Protein AF-0000000087715161 (afdb_homodimer)

Sequence (298 aa):
MSAAREALLVAVDDSEASDRAFDFAARYVDRLNAELHLVHVVQRQLSMLAVEYDKILSSAEQMLLRRFISRLPAGDRPQPVVHIVKSEVDTESVGHILVKKAQQLDAIALVISAHGGGKLKQVFLGSVTKYVTEHARTPVVLVPPPNQRMSAAREALLVAVDDSEASDRAFDFAARYVDRLNAELHLVHVVQRQLSMLAVEYDKILSSAEQMLLRRFISRLPAGDRPQPVVHIVKSEVDTESVGHILVKKAQQLDAIALVISAHGGGKLKQVFLGSVTKYVTEHARTPVVLVPPPNQR

pLDDT: mean 84.03, std 14.73, range [36.06, 98.5]

Foldseek 3Di:
DPPQFAEEEEEADLDVLSVQLLVVCLVCCVVSSHAYEYEYEDEDDPPDDPVNVVVVVVVRVVSCCVRRQVPDDDDPDDGHHYHYHYDHVVPADPLRVQLVVCVVRVHQEYGYEQDDPDPDPPDRGDPNRVSNVVDHPHHYHYDYDDPPD/DPPQFAEEEEEADLDVLSVQLLVVCLVCCVVSSHAYEYEYEDEDDPPDDPVNVVVVVVVRVVSCCVPRQVPDDDDPDDGHHYHYHYDHVVPADPLRVQQVVCVVRVHQEYGYEQDDPDPDPPDRGDPNRVSNVVDHPHHYHYDYDDPPD

InterPro domains:
  IPR006015 Universal stress protein A family [PR01438] (5-23)
  IPR006015 Universal stress protein A family [PR01438] (104-116)
  IPR006015 Universal stress protein A family [PR01438] (122-144)
  IPR006016 UspA [PF00582] (8-144)
  IPR014729 Rossmann-like alpha/beta/alpha sandwich fold [G3DSA:3.40.50.620] (6-149)

Organism: NCBI:txid307507

Solvent-accessible surface area (backbone atoms only — not comparable to full-atom values): 16369 Å² total; per-residue (Å²): 126,81,71,80,56,47,28,38,33,30,48,41,66,98,45,72,48,22,49,51,22,47,53,54,49,63,70,43,29,64,46,55,57,34,38,44,29,39,36,32,76,44,75,42,62,85,84,56,51,68,71,60,44,54,51,49,53,54,49,49,52,49,48,48,41,65,69,49,58,63,69,48,74,92,58,96,58,80,73,62,47,77,42,80,41,81,27,56,60,94,73,43,53,69,24,54,53,52,38,51,51,34,53,75,59,61,24,69,26,37,29,29,32,29,44,51,86,63,86,53,88,80,58,57,58,25,71,43,46,47,44,30,67,59,64,32,79,40,30,33,34,34,30,42,65,76,79,79,123,128,80,71,79,58,48,29,38,35,31,48,41,66,98,45,72,47,24,49,52,25,46,52,53,48,63,71,42,30,64,46,58,58,34,38,46,31,38,35,33,76,45,74,43,61,85,85,57,52,68,70,59,43,54,51,48,53,52,51,48,52,49,48,47,41,65,70,51,58,62,70,48,72,91,59,95,57,80,74,63,47,78,41,80,40,80,28,55,60,94,74,43,53,70,23,53,51,51,38,50,51,35,54,73,60,61,24,70,28,37,31,30,32,29,43,51,86,62,86,53,87,80,57,57,59,25,73,44,44,48,43,29,66,60,62,31,78,39,30,32,33,34,30,42,66,76,80,80,123

Structure (mmCIF, N/CA/C/O backbone):
data_AF-0000000087715161-model_v1
#
loop_
_entity.id
_entity.type
_entity.pdbx_description
1 polymer 'UspA domain-containing protein'
#
loop_
_atom_site.group_PDB
_atom_site.id
_atom_site.type_symbol
_atom_site.label_atom_id
_atom_site.label_alt_id
_atom_site.label_comp_id
_atom_site.label_asym_id
_atom_site.label_entity_id
_atom_site.label_seq_id
_atom_site.pdbx_PDB_ins_code
_atom_site.Cartn_x
_atom_site.Cartn_y
_atom_site.Cartn_z
_atom_site.occupancy
_atom_site.B_iso_or_equiv
_atom_site.auth_seq_id
_atom_site.auth_comp_id
_atom_site.auth_asym_id
_atom_site.auth_atom_id
_atom_site.pdbx_PDB_model_num
ATOM 1 N N . MET A 1 1 ? -26.828 -6.57 -13.797 1 38.69 1 MET A N 1
ATOM 2 C CA . MET A 1 1 ? -25.469 -6.941 -14.18 1 38.69 1 MET A CA 1
ATOM 3 C C . MET A 1 1 ? -24.484 -6.641 -13.055 1 38.69 1 MET A C 1
ATOM 5 O O . MET A 1 1 ? -24.422 -5.512 -12.555 1 38.69 1 MET A O 1
ATOM 9 N N . SER A 1 2 ? -24.203 -7.578 -12.148 1 52.78 2 SER A N 1
ATOM 10 C CA . SER A 1 2 ? -23.391 -7.383 -10.953 1 52.78 2 SER A CA 1
ATOM 11 C C . SER A 1 2 ? -22.094 -6.656 -11.281 1 52.78 2 SER A C 1
ATOM 13 O O . SER A 1 2 ? -21.391 -7.012 -12.242 1 52.78 2 SER A O 1
ATOM 15 N N . ALA A 1 3 ? -22.062 -5.41 -11.164 1 59.06 3 ALA A N 1
ATOM 16 C CA . ALA A 1 3 ? -20.891 -4.625 -11.508 1 59.06 3 ALA A CA 1
ATOM 17 C C . ALA A 1 3 ? -19.609 -5.375 -11.148 1 59.06 3 ALA A C 1
ATOM 19 O O . ALA A 1 3 ? -19.562 -6.102 -10.148 1 59.06 3 ALA A O 1
ATOM 20 N N . ALA A 1 4 ? -18.875 -5.723 -12.25 1 68.69 4 ALA A N 1
ATOM 21 C CA . ALA A 1 4 ? -17.609 -6.441 -12.086 1 68.69 4 ALA A CA 1
ATOM 22 C C . ALA A 1 4 ? -16.828 -5.914 -10.891 1 68.69 4 ALA A C 1
ATOM 24 O O . ALA A 1 4 ? -16.719 -4.703 -10.695 1 68.69 4 ALA A O 1
ATOM 25 N N . ARG A 1 5 ? -16.672 -6.781 -9.891 1 84.38 5 ARG A N 1
ATOM 26 C CA . ARG A 1 5 ? -15.945 -6.391 -8.688 1 84.38 5 ARG A CA 1
ATOM 27 C C . ARG A 1 5 ? -14.516 -5.984 -9.031 1 84.38 5 ARG A C 1
ATOM 29 O O . ARG A 1 5 ? -13.883 -6.594 -9.898 1 84.38 5 ARG A O 1
ATOM 36 N N . GLU A 1 6 ? -14.086 -4.934 -8.484 1 95.06 6 GLU A N 1
ATOM 37 C CA . GLU A 1 6 ? -12.695 -4.516 -8.609 1 95.06 6 GLU A CA 1
ATOM 38 C C . GLU A 1 6 ? -11.75 -5.582 -8.07 1 95.06 6 GLU A C 1
ATOM 40 O O . GLU A 1 6 ? -12.125 -6.371 -7.203 1 95.06 6 GLU A O 1
ATOM 45 N N . ALA A 1 7 ? -10.594 -5.68 -8.625 1 97.38 7 ALA A N 1
ATOM 46 C CA . ALA A 1 7 ? -9.625 -6.715 -8.266 1 97.38 7 ALA A CA 1
ATOM 47 C C . ALA A 1 7 ? -8.664 -6.211 -7.188 1 97.38 7 ALA A C 1
ATOM 49 O O . ALA A 1 7 ? -8.211 -5.066 -7.242 1 97.38 7 ALA A O 1
ATOM 50 N N . LEU A 1 8 ? -8.422 -6.961 -6.168 1 98.19 8 LEU A N 1
ATOM 51 C CA . LEU A 1 8 ? -7.293 -6.832 -5.258 1 98.19 8 LEU A CA 1
ATOM 52 C C . LEU A 1 8 ? -6.266 -7.934 -5.512 1 98.19 8 LEU A C 1
ATOM 54 O O . LEU A 1 8 ? -6.539 -9.109 -5.277 1 98.19 8 LEU A O 1
ATOM 58 N N . LEU A 1 9 ? -5.102 -7.578 -6.059 1 98.44 9 LEU A N 1
ATOM 59 C CA . LEU A 1 9 ? -4.098 -8.539 -6.496 1 98.44 9 LEU A CA 1
ATOM 60 C C . LEU A 1 9 ? -3.037 -8.75 -5.422 1 98.44 9 LEU A C 1
ATOM 62 O O . LEU A 1 9 ? -2.473 -7.781 -4.906 1 98.44 9 LEU A O 1
ATOM 66 N N . VAL A 1 10 ? -2.768 -9.977 -5.125 1 98.12 10 VAL A N 1
ATOM 67 C CA . VAL A 1 10 ? -1.746 -10.32 -4.141 1 98.12 10 VAL A CA 1
ATOM 68 C C . VAL A 1 10 ? -0.683 -11.203 -4.785 1 98.12 10 VAL A C 1
ATOM 70 O O . VAL A 1 10 ? -1.008 -12.211 -5.422 1 98.12 10 VAL A O 1
ATOM 73 N N . ALA A 1 11 ? 0.577 -10.773 -4.637 1 97.19 11 ALA A N 1
ATOM 74 C CA . ALA A 1 11 ? 1.687 -11.633 -5.047 1 97.19 11 ALA A CA 1
ATOM 75 C C . ALA A 1 11 ? 2.012 -12.656 -3.963 1 97.19 11 ALA A C 1
ATOM 77 O O . ALA A 1 11 ? 2.281 -12.297 -2.814 1 97.19 11 ALA A O 1
ATOM 78 N N . VAL A 1 12 ? 2.018 -13.906 -4.371 1 95.81 12 VAL A N 1
ATOM 79 C CA . VAL A 1 12 ? 2.26 -14.953 -3.379 1 95.81 12 VAL A CA 1
ATOM 80 C C . VAL A 1 12 ? 3.33 -15.914 -3.889 1 95.81 12 VAL A C 1
ATOM 82 O O . VAL A 1 12 ? 3.547 -16.031 -5.098 1 95.81 12 VAL A O 1
ATOM 85 N N . ASP A 1 13 ? 4.035 -16.469 -2.99 1 91.5 13 ASP A N 1
ATOM 86 C CA . ASP A 1 13 ? 4.996 -17.547 -3.229 1 91.5 13 ASP A CA 1
ATOM 87 C C . ASP A 1 13 ? 5.02 -18.531 -2.062 1 91.5 13 ASP A C 1
ATOM 89 O O . ASP A 1 13 ? 4.051 -18.625 -1.308 1 91.5 13 ASP A O 1
ATOM 93 N N . ASP A 1 14 ? 6.102 -19.297 -1.948 1 89.88 14 ASP A N 1
ATOM 94 C CA . ASP A 1 14 ? 6.133 -20.312 -0.908 1 89.88 14 ASP A CA 1
ATOM 95 C C . ASP A 1 14 ? 6.797 -19.781 0.361 1 89.88 14 ASP A C 1
ATOM 97 O O . ASP A 1 14 ? 7.289 -20.562 1.181 1 89.88 14 ASP A O 1
ATOM 101 N N . SER A 1 15 ? 6.832 -18.484 0.592 1 87.62 15 SER A N 1
ATOM 102 C CA . SER A 1 15 ? 7.484 -17.906 1.76 1 87.62 15 SER A CA 1
ATOM 103 C C . SER A 1 15 ? 6.465 -17.516 2.824 1 87.62 15 SER A C 1
ATOM 105 O O . SER A 1 15 ? 5.285 -17.312 2.52 1 87.62 15 SER A O 1
ATOM 107 N N . GLU A 1 16 ? 6.855 -17.375 4.086 1 88.56 16 GLU A N 1
ATOM 108 C CA . GLU A 1 16 ? 6.02 -16.906 5.184 1 88.56 16 GLU A CA 1
ATOM 109 C C . GLU A 1 16 ? 5.629 -15.445 4.977 1 88.56 16 GLU A C 1
ATOM 111 O O . GLU A 1 16 ? 4.539 -15.023 5.375 1 88.56 16 GLU A O 1
ATOM 116 N N . ALA A 1 17 ? 6.535 -14.719 4.332 1 90 17 ALA A N 1
ATOM 117 C CA . ALA A 1 17 ? 6.23 -13.32 4.047 1 90 17 ALA A CA 1
ATOM 118 C C . ALA A 1 17 ? 4.996 -13.195 3.16 1 90 17 ALA A C 1
ATOM 120 O O . ALA A 1 17 ? 4.164 -12.312 3.363 1 90 17 ALA A O 1
ATOM 121 N N . SER A 1 18 ? 4.902 -14.094 2.232 1 92.94 18 SER A N 1
ATOM 122 C CA . SER A 1 18 ? 3.752 -14.055 1.336 1 92.94 18 SER A CA 1
ATOM 123 C C . SER A 1 18 ? 2.465 -14.406 2.072 1 92.94 18 SER A C 1
ATOM 125 O O . SER A 1 18 ? 1.382 -13.961 1.69 1 92.94 18 SER A O 1
ATOM 127 N N . ASP A 1 19 ? 2.539 -15.195 3.174 1 93.62 19 ASP A N 1
ATOM 128 C CA . ASP A 1 19 ? 1.373 -15.484 4.004 1 93.62 19 ASP A CA 1
ATOM 129 C C . ASP A 1 19 ? 0.794 -14.195 4.598 1 93.62 19 ASP A C 1
ATOM 131 O O . ASP A 1 19 ? -0.426 -14.023 4.633 1 93.62 19 ASP A O 1
ATOM 135 N N . ARG A 1 20 ? 1.603 -13.398 5.016 1 93.94 20 ARG A N 1
ATOM 136 C CA . ARG A 1 20 ? 1.16 -12.156 5.641 1 93.94 20 ARG A CA 1
ATOM 137 C C . ARG A 1 20 ? 0.47 -11.25 4.625 1 93.94 20 ARG A C 1
ATOM 139 O O . ARG A 1 20 ? -0.53 -10.602 4.945 1 93.94 20 ARG A O 1
ATOM 146 N N . ALA A 1 21 ? 1.118 -11.18 3.443 1 96.44 21 ALA A N 1
ATOM 147 C CA . ALA A 1 21 ? 0.486 -10.398 2.385 1 96.44 21 ALA A CA 1
ATOM 148 C C . ALA A 1 21 ? -0.901 -10.938 2.055 1 96.44 21 ALA A C 1
ATOM 150 O O . ALA A 1 21 ? -1.856 -10.172 1.91 1 96.44 21 ALA A O 1
ATOM 151 N N . PHE A 1 22 ? -0.996 -12.219 1.997 1 95.81 22 PHE A N 1
ATOM 152 C CA . PHE A 1 22 ? -2.27 -12.867 1.723 1 95.81 22 PHE A CA 1
ATOM 153 C C . PHE A 1 22 ? -3.275 -12.586 2.832 1 95.81 22 PHE A C 1
ATOM 155 O O . PHE A 1 22 ? -4.418 -12.211 2.559 1 95.81 22 PHE A O 1
ATOM 162 N N . ASP A 1 23 ? -2.873 -12.766 4.074 1 94.81 23 ASP A N 1
ATOM 163 C CA . ASP A 1 23 ? -3.758 -12.562 5.219 1 94.81 23 ASP A CA 1
ATOM 164 C C . ASP A 1 23 ? -4.285 -11.125 5.25 1 94.81 23 ASP A C 1
ATOM 166 O O . ASP A 1 23 ? -5.461 -10.898 5.531 1 94.81 23 ASP A O 1
ATOM 170 N N . PHE A 1 24 ? -3.395 -10.281 4.965 1 95.62 24 PHE A N 1
ATOM 171 C CA . PHE A 1 24 ? -3.789 -8.875 4.922 1 95.62 24 PHE A CA 1
ATOM 172 C C . PHE A 1 24 ? -4.859 -8.648 3.861 1 95.62 24 PHE A C 1
ATOM 174 O O . PHE A 1 24 ? -5.91 -8.07 4.148 1 95.62 24 PHE A O 1
ATOM 181 N N . ALA A 1 25 ? -4.598 -9.07 2.639 1 96.5 25 ALA A N 1
ATOM 182 C CA . ALA A 1 25 ? -5.535 -8.875 1.536 1 96.5 25 ALA A CA 1
ATOM 183 C C . ALA A 1 25 ? -6.867 -9.562 1.824 1 96.5 25 ALA A C 1
ATOM 185 O O . ALA A 1 25 ? -7.934 -8.992 1.578 1 96.5 25 ALA A O 1
ATOM 186 N N . ALA A 1 26 ? -6.801 -10.742 2.359 1 94 26 ALA A N 1
ATOM 187 C CA . ALA A 1 26 ? -8 -11.531 2.648 1 94 26 ALA A CA 1
ATOM 188 C C . ALA A 1 26 ? -8.852 -10.852 3.715 1 94 26 ALA A C 1
ATOM 190 O O . ALA A 1 26 ? -10.086 -10.953 3.691 1 94 26 ALA A O 1
ATOM 191 N N . ARG A 1 27 ? -8.25 -10.188 4.605 1 93.12 27 ARG A N 1
ATOM 192 C CA . ARG A 1 27 ? -8.953 -9.508 5.691 1 93.12 27 ARG A CA 1
ATOM 193 C C . ARG A 1 27 ? -9.82 -8.375 5.152 1 93.12 27 ARG A C 1
ATOM 195 O O . ARG A 1 27 ? -10.898 -8.109 5.676 1 93.12 27 ARG A O 1
ATOM 202 N N . TYR A 1 28 ? -9.406 -7.789 4.078 1 94.31 28 TYR A N 1
ATOM 203 C CA . TYR A 1 28 ? -10.055 -6.543 3.705 1 94.31 28 TYR A CA 1
ATOM 204 C C . TYR A 1 28 ? -10.781 -6.684 2.373 1 94.31 28 TYR A C 1
ATOM 206 O O . TYR A 1 28 ? -11.609 -5.84 2.016 1 94.31 28 TYR A O 1
ATOM 214 N N . VAL A 1 29 ? -10.531 -7.699 1.648 1 93.88 29 VAL A N 1
ATOM 215 C CA . VAL A 1 29 ? -11.055 -7.848 0.295 1 93.88 29 VAL A CA 1
ATOM 216 C C . VAL A 1 29 ? -12.578 -7.797 0.324 1 93.88 29 VAL A C 1
ATOM 218 O O . VAL A 1 29 ? -13.203 -7.195 -0.554 1 93.88 29 VAL A O 1
ATOM 221 N N . ASP A 1 30 ? -13.203 -8.305 1.3 1 90.25 30 ASP A N 1
ATOM 222 C CA . ASP A 1 30 ? -14.664 -8.305 1.396 1 90.25 30 ASP A CA 1
ATOM 223 C C . ASP A 1 30 ? -15.188 -6.91 1.742 1 90.25 30 ASP A C 1
ATOM 225 O O . ASP A 1 30 ? -16.203 -6.465 1.192 1 90.25 30 ASP A O 1
ATOM 229 N N . ARG A 1 31 ? -14.539 -6.32 2.643 1 91.94 31 ARG A N 1
ATOM 230 C CA . ARG A 1 31 ? -14.938 -4.961 3 1 91.94 31 ARG A CA 1
ATOM 231 C C . ARG A 1 31 ? -14.852 -4.031 1.797 1 91.94 31 ARG A C 1
ATOM 233 O O . ARG A 1 31 ? 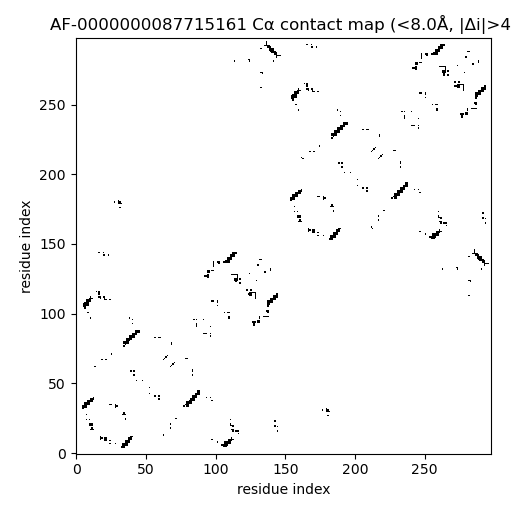-15.641 -3.092 1.672 1 91.94 31 ARG A O 1
ATOM 240 N N . LEU A 1 32 ? -13.93 -4.359 0.915 1 94.19 32 LEU A N 1
ATOM 241 C CA . LEU A 1 32 ? -13.719 -3.555 -0.285 1 94.19 32 LEU A CA 1
ATOM 242 C C . LEU A 1 32 ? -14.719 -3.934 -1.374 1 94.19 32 LEU A C 1
ATOM 244 O O . LEU A 1 32 ? -14.742 -3.312 -2.439 1 94.19 32 LEU A O 1
ATOM 248 N N . ASN A 1 33 ? -15.484 -4.957 -1.13 1 92.06 33 ASN A N 1
ATOM 249 C CA . ASN A 1 33 ? -16.312 -5.527 -2.182 1 92.06 33 ASN A CA 1
ATOM 250 C C . ASN A 1 33 ? -15.508 -5.816 -3.445 1 92.06 33 ASN A C 1
ATOM 252 O O . ASN A 1 33 ? -15.93 -5.465 -4.551 1 92.06 33 ASN A O 1
ATOM 256 N N . ALA A 1 34 ? -14.352 -6.352 -3.24 1 94.62 34 ALA A N 1
ATOM 257 C CA . ALA A 1 34 ? -13.422 -6.652 -4.328 1 94.62 34 ALA A CA 1
ATOM 258 C C . ALA A 1 34 ? -13.25 -8.164 -4.496 1 94.62 34 ALA A C 1
ATOM 260 O O . ALA A 1 34 ? -13.711 -8.945 -3.662 1 94.62 34 ALA A O 1
ATOM 261 N N . GLU A 1 35 ? -12.727 -8.516 -5.602 1 95.19 35 GLU A N 1
ATOM 262 C CA . GLU A 1 35 ? -12.32 -9.891 -5.867 1 95.19 35 GLU A CA 1
ATOM 263 C C . GLU A 1 35 ? -10.844 -10.102 -5.559 1 95.19 35 GLU A C 1
ATOM 265 O O . GLU A 1 35 ? -10 -9.297 -5.961 1 95.19 35 GLU A O 1
ATOM 270 N N . LEU A 1 36 ? -10.594 -11.172 -4.84 1 96.12 36 LEU A N 1
ATOM 271 C CA . LEU A 1 36 ? -9.211 -11.492 -4.496 1 96.12 36 LEU A CA 1
ATOM 272 C C . LEU A 1 36 ? -8.523 -12.242 -5.629 1 96.12 36 LEU A C 1
ATOM 274 O O . LEU A 1 36 ? -9.031 -13.266 -6.098 1 96.12 36 LEU A O 1
ATOM 278 N N . HIS A 1 37 ? -7.457 -11.719 -6.148 1 97.12 37 HIS A N 1
ATOM 279 C CA . HIS A 1 37 ? -6.613 -12.352 -7.152 1 97.12 37 HIS A CA 1
ATOM 280 C C . HIS A 1 37 ? -5.25 -12.719 -6.574 1 97.12 37 HIS A C 1
ATOM 282 O O . HIS A 1 37 ? -4.594 -11.891 -5.945 1 97.12 37 HIS A O 1
ATOM 288 N N . LEU A 1 38 ? -4.871 -13.961 -6.73 1 97.31 38 LEU A N 1
ATOM 289 C CA . LEU A 1 38 ? -3.537 -14.414 -6.359 1 97.31 38 LEU A CA 1
ATOM 290 C C . LEU A 1 38 ? -2.664 -14.602 -7.598 1 97.31 38 LEU A C 1
ATOM 292 O O . LEU A 1 38 ? -3.104 -15.18 -8.594 1 97.31 38 LEU A O 1
ATOM 296 N N . VAL A 1 39 ? -1.478 -14.07 -7.52 1 97.06 39 VAL A N 1
ATOM 297 C CA . VAL A 1 39 ? -0.54 -14.289 -8.617 1 97.06 39 VAL A CA 1
ATOM 298 C C . VAL A 1 39 ? 0.744 -14.922 -8.078 1 97.06 39 VAL A C 1
ATOM 300 O O . VAL A 1 39 ? 1.299 -14.461 -7.078 1 97.06 39 VAL A O 1
ATOM 303 N N . HIS A 1 40 ? 1.122 -15.938 -8.672 1 95.62 40 HIS A N 1
ATOM 304 C CA . HIS A 1 40 ? 2.379 -16.625 -8.414 1 95.62 40 HIS A CA 1
ATOM 305 C C . HIS A 1 40 ? 3.221 -16.734 -9.68 1 95.62 40 HIS A C 1
ATOM 307 O O . HIS A 1 40 ? 2.754 -17.234 -10.703 1 95.62 40 HIS A O 1
ATOM 313 N N . VAL A 1 41 ? 4.43 -16.234 -9.602 1 92.69 41 VAL A N 1
ATOM 314 C CA . VAL A 1 41 ? 5.336 -16.266 -10.742 1 92.69 41 VAL A CA 1
ATOM 315 C C . VAL A 1 41 ? 6.309 -17.438 -10.602 1 92.69 41 VAL A C 1
ATOM 317 O O . VAL A 1 41 ? 7.039 -17.531 -9.609 1 92.69 41 VAL A O 1
ATOM 320 N N . VAL A 1 42 ? 6.273 -18.281 -11.57 1 87.75 42 VAL A N 1
ATOM 321 C CA . VAL A 1 42 ? 7.18 -19.438 -11.625 1 87.75 42 VAL A CA 1
ATOM 322 C C . VAL A 1 42 ? 8.312 -19.156 -12.602 1 87.75 42 VAL A C 1
ATOM 324 O O . VAL A 1 42 ? 8.07 -18.859 -13.781 1 87.75 42 VAL A O 1
ATOM 327 N N . GLN A 1 43 ? 9.469 -19.141 -12.047 1 78.31 43 GLN A N 1
ATOM 328 C CA . GLN A 1 43 ? 10.617 -18.891 -12.898 1 78.31 43 GLN A CA 1
ATOM 329 C C . GLN A 1 43 ? 11.164 -20.188 -13.5 1 78.31 43 GLN A C 1
ATOM 331 O O . GLN A 1 43 ? 11.398 -21.156 -12.773 1 78.31 43 GLN A O 1
ATOM 336 N N . ARG A 1 44 ? 11.164 -20.203 -14.883 1 73.81 44 ARG A N 1
ATOM 337 C CA . ARG A 1 44 ? 11.656 -21.359 -15.617 1 73.81 44 ARG A CA 1
ATOM 338 C C . ARG A 1 44 ? 13.117 -21.172 -16.016 1 73.81 44 ARG A C 1
ATOM 340 O O . ARG A 1 44 ? 13.492 -20.125 -16.547 1 73.81 44 ARG A O 1
ATOM 347 N N . GLN A 1 45 ? 13.852 -22.219 -15.547 1 67.38 45 GLN A N 1
ATOM 348 C CA . GLN A 1 45 ? 15.195 -22.25 -16.109 1 67.38 45 GLN A CA 1
ATOM 349 C C . GLN A 1 45 ? 15.18 -22.766 -17.547 1 67.38 45 GLN A C 1
ATOM 351 O O . GLN A 1 45 ? 14.383 -23.625 -17.891 1 67.38 45 GLN A O 1
ATOM 356 N N . LEU A 1 46 ? 15.82 -22.031 -18.406 1 63.22 46 LEU A N 1
ATOM 357 C CA . LEU A 1 46 ? 15.875 -22.344 -19.828 1 63.22 46 LEU A CA 1
ATOM 358 C C . LEU A 1 46 ? 16.172 -23.828 -20.047 1 63.22 46 LEU A C 1
ATOM 360 O O . LEU A 1 46 ? 15.695 -24.422 -21.016 1 63.22 46 LEU A O 1
ATOM 364 N N . SER A 1 47 ? 16.859 -24.391 -19.172 1 68.94 47 SER A N 1
ATOM 365 C CA . SER A 1 47 ? 17.328 -25.75 -19.406 1 68.94 47 SER A CA 1
ATOM 366 C C . SER A 1 47 ? 16.266 -26.766 -19.016 1 68.94 47 SER A C 1
ATOM 368 O O . SER A 1 47 ? 16.438 -27.969 -19.266 1 68.94 47 SER A O 1
ATOM 370 N N . MET A 1 48 ? 15.164 -26.281 -18.703 1 68.44 48 MET A N 1
ATOM 371 C CA . MET A 1 48 ? 14.172 -27.219 -18.172 1 68.44 48 MET A CA 1
ATOM 372 C C . MET A 1 48 ? 13.336 -27.828 -19.281 1 68.44 48 MET A C 1
ATOM 374 O O . MET A 1 48 ? 12.891 -27.109 -20.188 1 68.44 48 MET A O 1
ATOM 378 N N . LEU A 1 49 ? 13.25 -29.188 -19.234 1 74.12 49 LEU A N 1
ATOM 379 C CA . LEU A 1 49 ? 12.398 -29.906 -20.172 1 74.12 49 LEU A CA 1
ATOM 380 C C . LEU A 1 49 ? 10.93 -29.578 -19.938 1 74.12 49 LEU A C 1
ATOM 382 O O . LEU A 1 49 ? 10.539 -29.219 -18.828 1 74.12 49 LEU A O 1
ATOM 386 N N . ALA A 1 50 ? 10.148 -29.656 -20.984 1 72.69 50 ALA A N 1
ATOM 387 C CA . ALA A 1 50 ? 8.727 -29.312 -20.938 1 72.69 50 ALA A CA 1
ATOM 388 C C . ALA A 1 50 ? 8.008 -30.109 -19.844 1 72.69 50 ALA A C 1
ATOM 390 O O . ALA A 1 50 ? 7.188 -29.547 -19.109 1 72.69 50 ALA A O 1
ATOM 391 N N . VAL A 1 51 ? 8.305 -31.406 -19.797 1 74.38 51 VAL A N 1
ATOM 392 C CA . VAL A 1 51 ? 7.645 -32.281 -18.828 1 74.38 51 VAL A CA 1
ATOM 393 C C . VAL A 1 51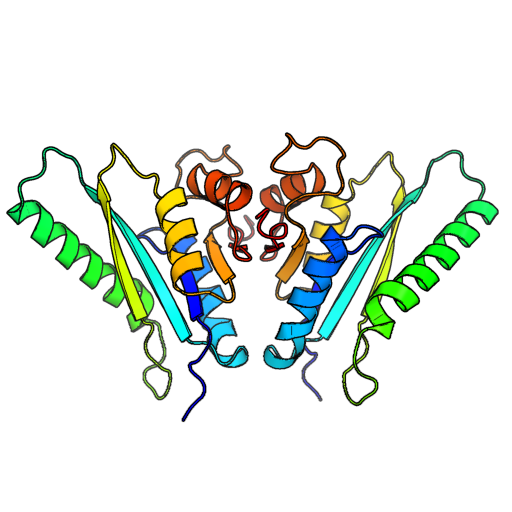 ? 7.965 -31.797 -17.406 1 74.38 51 VAL A C 1
ATOM 395 O O . VAL A 1 51 ? 7.098 -31.812 -16.531 1 74.38 51 VAL A O 1
ATOM 398 N N . GLU A 1 52 ? 9.141 -31.406 -17.234 1 76.75 52 GLU A N 1
ATOM 399 C CA . GLU A 1 52 ? 9.555 -30.906 -15.93 1 76.75 52 GLU A CA 1
ATOM 400 C C . GLU A 1 52 ? 8.828 -29.609 -15.586 1 76.75 52 GLU A C 1
ATOM 402 O O . GLU A 1 52 ? 8.453 -29.375 -14.438 1 76.75 52 GLU A O 1
ATOM 407 N N . TYR A 1 53 ? 8.547 -29.062 -16.641 1 74.94 53 TYR A N 1
ATOM 408 C CA . TYR A 1 53 ? 7.883 -27.766 -16.469 1 74.94 53 TYR A CA 1
ATOM 409 C C . TYR A 1 53 ? 6.422 -27.953 -16.078 1 74.94 53 TYR A C 1
ATOM 411 O O . TYR A 1 53 ? 5.902 -27.25 -15.219 1 74.94 53 TYR A O 1
ATOM 419 N N . ASP A 1 54 ? 5.762 -28.828 -16.719 1 78.88 54 ASP A N 1
ATOM 420 C CA . ASP A 1 54 ? 4.383 -29.141 -16.375 1 78.88 54 ASP A CA 1
ATOM 421 C C . ASP A 1 54 ? 4.27 -29.562 -14.898 1 78.88 54 ASP A C 1
ATOM 423 O O . ASP A 1 54 ? 3.297 -29.219 -14.227 1 78.88 54 ASP A O 1
ATOM 427 N N . LYS A 1 55 ? 5.23 -30.25 -14.523 1 80.44 55 LYS A N 1
ATOM 428 C CA . LYS A 1 55 ? 5.242 -30.688 -13.133 1 80.44 55 LYS A CA 1
ATOM 429 C C . LYS A 1 55 ? 5.387 -29.5 -12.188 1 80.44 55 LYS A C 1
ATOM 431 O O . LYS A 1 55 ? 4.758 -29.469 -11.125 1 80.44 55 LYS A O 1
ATOM 436 N N . ILE A 1 56 ? 6.105 -28.609 -12.625 1 80.75 56 ILE A N 1
ATOM 437 C CA . ILE A 1 56 ? 6.328 -27.422 -11.805 1 80.75 56 ILE A CA 1
ATOM 438 C C . ILE A 1 56 ? 5.035 -26.609 -11.695 1 80.75 56 ILE A C 1
ATOM 440 O O . ILE A 1 56 ? 4.684 -26.141 -10.617 1 80.75 56 ILE A O 1
ATOM 444 N N . LEU A 1 57 ? 4.379 -26.531 -12.789 1 82.5 57 LEU A N 1
ATOM 445 C CA . LEU A 1 57 ? 3.121 -25.797 -12.805 1 82.5 57 LEU A CA 1
ATOM 446 C C . LEU A 1 57 ? 2.086 -26.469 -11.906 1 82.5 57 LEU A C 1
ATOM 448 O O . LEU A 1 57 ? 1.378 -25.781 -11.156 1 82.5 57 LEU A O 1
ATOM 452 N N . SER A 1 58 ? 2.006 -27.734 -12.07 1 85.88 58 SER A N 1
ATOM 453 C CA . SER A 1 58 ? 1.074 -28.484 -11.227 1 85.88 58 SER A CA 1
ATOM 454 C C . SER A 1 58 ? 1.415 -28.328 -9.75 1 85.88 58 SER A C 1
ATOM 456 O O . SER A 1 58 ? 0.522 -28.188 -8.914 1 85.88 58 SER A O 1
ATOM 458 N N . SER A 1 59 ? 2.631 -28.375 -9.484 1 88.75 59 SER A N 1
ATOM 459 C CA . SER A 1 59 ? 3.082 -28.219 -8.102 1 88.75 59 SER A CA 1
ATOM 460 C C . SER A 1 59 ? 2.756 -26.828 -7.574 1 88.75 59 SER A C 1
ATOM 462 O O . SER A 1 59 ? 2.385 -26.672 -6.406 1 88.75 59 SER A O 1
ATOM 464 N N . ALA A 1 60 ? 2.891 -25.906 -8.477 1 89 60 ALA A N 1
ATOM 465 C CA . ALA A 1 60 ? 2.568 -24.531 -8.094 1 89 60 ALA A CA 1
ATOM 466 C C . ALA A 1 60 ? 1.084 -24.391 -7.77 1 89 60 ALA A C 1
ATOM 468 O O . ALA A 1 60 ? 0.718 -23.734 -6.785 1 89 60 ALA A O 1
ATOM 469 N N . GLU A 1 61 ? 0.292 -24.938 -8.516 1 89.12 61 GLU A N 1
ATOM 470 C CA . GLU A 1 61 ? -1.149 -24.906 -8.289 1 89.12 61 GLU A CA 1
ATOM 471 C C . GLU A 1 61 ? -1.512 -25.547 -6.953 1 89.12 61 GLU A C 1
ATOM 473 O O . GLU A 1 61 ? -2.332 -25.016 -6.203 1 89.12 61 GLU A O 1
ATOM 478 N N . GLN A 1 62 ? -0.949 -26.641 -6.719 1 90.56 62 GLN A N 1
ATOM 479 C CA . GLN A 1 62 ? -1.217 -27.344 -5.473 1 90.56 62 GLN A CA 1
ATOM 480 C C . GLN A 1 62 ? -0.748 -26.531 -4.27 1 90.56 62 GLN A C 1
ATOM 482 O O . GLN A 1 62 ? -1.428 -26.484 -3.24 1 90.56 62 GLN A O 1
ATOM 487 N N . MET A 1 63 ? 0.364 -26 -4.414 1 89.94 63 MET A N 1
ATOM 488 C CA . MET A 1 63 ? 0.883 -25.156 -3.344 1 89.94 63 MET A CA 1
ATOM 489 C C . MET A 1 63 ? -0.077 -24 -3.041 1 89.94 63 MET A C 1
ATOM 491 O O . MET A 1 63 ? -0.385 -23.734 -1.878 1 89.94 63 MET A O 1
ATOM 495 N N . LEU A 1 64 ? -0.561 -23.344 -4.07 1 90.88 64 LEU A N 1
ATOM 496 C CA . LEU A 1 64 ? -1.47 -22.219 -3.9 1 90.88 64 LEU A CA 1
ATOM 497 C C . LEU A 1 64 ? -2.764 -22.656 -3.225 1 90.88 64 LEU A C 1
ATOM 499 O O . LEU A 1 64 ? -3.277 -21.953 -2.346 1 90.88 64 LEU A O 1
ATOM 503 N N . LEU A 1 65 ? -3.236 -23.781 -3.648 1 86.56 65 LEU A N 1
ATOM 504 C CA . LEU A 1 65 ? -4.461 -24.328 -3.068 1 86.56 65 LEU A CA 1
ATOM 505 C C . LEU A 1 65 ? -4.266 -24.656 -1.592 1 86.56 65 LEU A C 1
ATOM 507 O O . LEU A 1 65 ? -5.055 -24.219 -0.747 1 86.56 65 LEU A O 1
ATOM 511 N N . ARG A 1 66 ? -3.26 -25.312 -1.266 1 89.19 66 ARG A N 1
ATOM 512 C CA . ARG A 1 66 ? -3.021 -25.797 0.088 1 89.19 66 ARG A CA 1
ATOM 513 C C . ARG A 1 66 ? -2.645 -24.656 1.025 1 89.19 66 ARG A C 1
ATOM 515 O O . ARG A 1 66 ? -3.094 -24.625 2.172 1 89.19 66 ARG A O 1
ATOM 522 N N . ARG A 1 67 ? -1.915 -23.781 0.535 1 91.56 67 ARG A N 1
ATOM 523 C CA . ARG A 1 67 ? -1.316 -22.797 1.43 1 91.56 67 ARG A CA 1
ATOM 524 C C . ARG A 1 67 ? -2.219 -21.578 1.581 1 91.56 67 ARG A C 1
ATOM 526 O O . ARG A 1 67 ? -2.258 -20.953 2.646 1 91.56 67 ARG A O 1
ATOM 533 N N . PHE A 1 68 ? -2.967 -21.234 0.562 1 92 68 PHE A N 1
ATOM 534 C CA . PHE A 1 68 ? -3.686 -19.969 0.597 1 92 68 PHE A CA 1
ATOM 535 C C . PHE A 1 68 ? -5.188 -20.203 0.479 1 92 68 PHE A C 1
ATOM 537 O O . PHE A 1 68 ? -5.953 -19.797 1.359 1 92 68 PHE A O 1
ATOM 544 N N . ILE A 1 69 ? -5.625 -20.938 -0.47 1 88.44 69 ILE A N 1
ATOM 545 C CA . ILE A 1 69 ? -7.047 -21.062 -0.764 1 88.44 69 ILE A CA 1
ATOM 546 C C . ILE A 1 69 ? -7.738 -21.844 0.355 1 88.44 69 ILE A C 1
ATOM 548 O O . ILE A 1 69 ? -8.852 -21.5 0.758 1 88.44 69 ILE A O 1
ATOM 552 N N . SER A 1 70 ? -7.047 -22.797 0.857 1 86.56 70 SER A N 1
ATOM 553 C CA . SER A 1 70 ? -7.629 -23.625 1.9 1 86.56 70 SER A CA 1
ATOM 554 C C . SER A 1 70 ? -7.805 -22.844 3.199 1 86.56 70 SER A C 1
ATOM 556 O O . SER A 1 70 ? -8.555 -23.266 4.082 1 86.56 70 SER A O 1
ATOM 558 N N . ARG A 1 71 ? -7.102 -21.812 3.385 1 84.88 71 ARG A N 1
ATOM 559 C CA . ARG A 1 71 ? -7.18 -20.984 4.59 1 84.88 71 ARG A CA 1
ATOM 560 C C . ARG A 1 71 ? -8.438 -20.125 4.59 1 84.88 71 ARG A C 1
ATOM 562 O O . ARG A 1 71 ? -8.805 -19.562 5.617 1 84.88 71 ARG A O 1
ATOM 569 N N . LEU A 1 72 ? -9 -19.984 3.48 1 83.75 72 LEU A N 1
ATOM 570 C CA . LEU A 1 72 ? -10.195 -19.156 3.387 1 83.75 72 LEU A CA 1
ATOM 571 C C . LEU A 1 72 ? -11.43 -19.922 3.852 1 83.75 72 LEU A C 1
ATOM 573 O O . LEU A 1 72 ? -11.523 -21.141 3.625 1 83.75 72 LEU A O 1
ATOM 577 N N . PRO A 1 73 ? -12.234 -19.297 4.848 1 73.75 73 PRO A N 1
ATOM 578 C CA . PRO A 1 73 ? -13.422 -20 5.352 1 73.75 73 PRO A CA 1
ATOM 579 C C . PRO A 1 73 ? -14.266 -20.609 4.23 1 73.75 73 PRO A C 1
ATOM 581 O O . PRO A 1 73 ? -14.344 -20.047 3.137 1 73.75 73 PRO A O 1
ATOM 584 N N . ALA A 1 74 ? -14.57 -21.922 4.602 1 63.69 74 ALA A N 1
ATOM 585 C CA . ALA A 1 74 ? -15.531 -22.641 3.762 1 63.69 74 ALA A CA 1
ATOM 586 C C . ALA A 1 74 ? -16.906 -21.969 3.789 1 63.69 74 ALA A C 1
ATOM 588 O O . ALA A 1 74 ? -17.312 -21.438 4.824 1 63.69 74 ALA A O 1
ATOM 589 N N . GLY A 1 75 ? -17.25 -21.125 2.689 1 61.31 75 GLY A N 1
ATOM 590 C CA . GLY A 1 75 ? -18.562 -20.484 2.582 1 61.31 75 GLY A CA 1
ATOM 591 C C . GLY A 1 75 ? -18.703 -19.609 1.356 1 61.31 75 GLY A C 1
ATOM 592 O O . GLY A 1 75 ? -17.969 -19.781 0.373 1 61.31 75 GLY A O 1
ATOM 593 N N . ASP A 1 76 ? -19.656 -18.672 1.587 1 57.97 76 ASP A N 1
ATOM 594 C CA . ASP A 1 76 ? -20.141 -17.828 0.502 1 57.97 76 ASP A CA 1
ATOM 595 C C . ASP A 1 76 ? -19.062 -16.844 0.051 1 57.97 76 ASP A C 1
ATOM 597 O O . ASP A 1 76 ? -19.359 -15.891 -0.674 1 57.97 76 ASP A O 1
ATOM 601 N N . ARG A 1 77 ? -17.781 -17.094 0.55 1 64.94 77 ARG A N 1
ATOM 602 C CA . ARG A 1 77 ? -16.812 -16.125 0.055 1 64.94 77 ARG A CA 1
ATOM 603 C C . ARG A 1 77 ? -16.297 -16.531 -1.318 1 64.94 77 ARG A C 1
ATOM 605 O O . ARG A 1 77 ? -16 -17.703 -1.56 1 64.94 77 ARG A O 1
ATOM 612 N N . PRO A 1 78 ? -16.438 -15.586 -2.229 1 68.44 78 PRO A N 1
ATOM 613 C CA . PRO A 1 78 ? -15.875 -15.898 -3.543 1 68.44 78 PRO A CA 1
ATOM 614 C C . PRO A 1 78 ? -14.422 -16.359 -3.465 1 68.44 78 PRO A C 1
ATOM 616 O O . PRO A 1 78 ? -13.633 -15.805 -2.699 1 68.44 78 PRO A O 1
ATOM 619 N N . GLN A 1 79 ? -14.195 -17.484 -4.043 1 83.88 79 GLN A N 1
ATOM 620 C CA . GLN A 1 79 ? -12.836 -18.016 -4.176 1 83.88 79 GLN A CA 1
ATOM 621 C C . GLN A 1 79 ? -11.938 -17.031 -4.914 1 83.88 79 GLN A C 1
ATOM 623 O O . GLN A 1 79 ? -12.383 -16.344 -5.844 1 83.88 79 GLN A O 1
ATOM 628 N N . PRO A 1 80 ? -10.68 -16.984 -4.453 1 92.44 80 PRO A N 1
ATOM 629 C CA . PRO A 1 80 ? -9.742 -16.125 -5.18 1 92.44 80 PRO A CA 1
ATOM 630 C C . PRO A 1 80 ? -9.5 -16.594 -6.613 1 92.44 80 PRO A C 1
ATOM 632 O O . PRO A 1 80 ? -9.617 -17.797 -6.902 1 92.44 80 PRO A O 1
ATOM 635 N N . VAL A 1 81 ? -9.352 -15.711 -7.488 1 94.25 81 VAL A N 1
ATOM 636 C CA . VAL A 1 81 ? -8.867 -16.016 -8.828 1 94.25 81 VAL A CA 1
ATOM 637 C C . VAL A 1 81 ? -7.355 -16.219 -8.805 1 94.25 81 VAL A C 1
ATOM 639 O O . VAL A 1 81 ? -6.617 -15.383 -8.281 1 94.25 81 VAL A O 1
ATOM 642 N N . VAL A 1 82 ? -6.934 -17.312 -9.336 1 94.75 82 VAL A N 1
ATOM 643 C CA . VAL A 1 82 ? -5.52 -17.656 -9.242 1 94.75 82 VAL A CA 1
ATOM 644 C C . VAL A 1 82 ? -4.844 -17.469 -10.594 1 94.75 82 VAL A C 1
ATOM 646 O O . VAL A 1 82 ? -5.359 -17.906 -11.625 1 94.75 82 VAL A O 1
ATOM 649 N N . HIS A 1 83 ? -3.734 -16.75 -10.547 1 95.19 83 HIS A N 1
ATOM 650 C CA . HIS A 1 83 ? -2.887 -16.547 -11.719 1 95.19 83 HIS A CA 1
ATOM 651 C C . HIS A 1 83 ? -1.507 -17.156 -11.508 1 95.19 83 HIS A C 1
ATOM 653 O O . HIS A 1 83 ? -0.739 -16.703 -10.664 1 95.19 83 HIS A O 1
ATOM 659 N N . ILE A 1 84 ? -1.184 -18.188 -12.25 1 93.12 84 ILE A N 1
ATOM 660 C CA . ILE A 1 84 ? 0.17 -18.734 -12.297 1 93.12 84 ILE A CA 1
ATOM 661 C C . ILE A 1 84 ? 0.873 -18.266 -13.562 1 93.12 84 ILE A C 1
ATOM 663 O O . ILE A 1 84 ? 0.479 -18.625 -14.672 1 93.12 84 ILE A O 1
ATOM 667 N N . VAL A 1 85 ? 1.85 -17.438 -13.391 1 91.75 85 VAL A N 1
ATOM 668 C CA . VAL A 1 85 ? 2.51 -16.828 -14.539 1 91.75 85 VAL A CA 1
ATOM 669 C C . VAL A 1 85 ? 3.914 -17.406 -14.695 1 91.75 85 VAL A C 1
ATOM 671 O O . VAL A 1 85 ? 4.68 -17.469 -13.734 1 91.75 85 VAL A O 1
ATOM 674 N N . LYS A 1 86 ? 4.152 -17.797 -15.883 1 84.12 86 LYS A N 1
ATOM 675 C CA . LYS A 1 86 ? 5.465 -18.344 -16.219 1 84.12 86 LYS A CA 1
ATOM 676 C C . LYS A 1 86 ? 6.43 -17.234 -16.641 1 84.12 86 LYS A C 1
ATOM 678 O O . LYS A 1 86 ? 6.074 -16.359 -17.438 1 84.12 86 LYS A O 1
ATOM 683 N N . SER A 1 87 ? 7.492 -17.156 -15.875 1 79.94 87 SER A N 1
ATOM 684 C CA . SER A 1 87 ? 8.539 -16.203 -16.25 1 79.94 87 SER A CA 1
ATOM 685 C C . SER A 1 87 ? 9.742 -16.922 -16.844 1 79.94 87 SER A C 1
ATOM 687 O O . SER A 1 87 ? 10.211 -17.922 -16.297 1 79.94 87 SER A O 1
ATOM 689 N N . GLU A 1 88 ? 9.977 -16.562 -18.094 1 67.56 88 GLU A N 1
ATOM 690 C CA . GLU A 1 88 ? 11.25 -17.047 -18.641 1 67.56 88 GLU A CA 1
ATOM 691 C C . GLU A 1 88 ? 12.406 -16.172 -18.172 1 67.56 88 GLU A C 1
ATOM 693 O O . GLU A 1 88 ? 12.375 -14.945 -18.328 1 67.56 88 GLU A O 1
ATOM 698 N N . VAL A 1 89 ? 13.148 -16.672 -17.219 1 58.75 89 VAL A N 1
ATOM 699 C CA . VAL A 1 89 ? 14.211 -16.016 -16.469 1 58.75 89 VAL A CA 1
ATOM 700 C C . VAL A 1 89 ? 14.82 -14.891 -17.312 1 58.75 89 VAL A C 1
ATOM 702 O O . VAL A 1 89 ? 15.133 -13.812 -16.781 1 58.75 89 VAL A O 1
ATOM 705 N N . ASP A 1 90 ? 15.25 -15.047 -18.516 1 53.91 90 ASP A N 1
ATOM 706 C CA . ASP A 1 90 ? 16.109 -14.086 -19.203 1 53.91 90 ASP A CA 1
ATOM 707 C C . ASP A 1 90 ? 15.336 -12.812 -19.562 1 53.91 90 ASP A C 1
ATOM 709 O O . ASP A 1 90 ? 15.93 -11.836 -20.031 1 53.91 90 ASP A O 1
ATOM 713 N N . THR A 1 91 ? 14.031 -12.758 -19.234 1 53.78 91 THR A N 1
ATOM 714 C CA . THR A 1 91 ? 13.383 -11.648 -19.922 1 53.78 91 THR A CA 1
ATOM 715 C C . THR A 1 91 ? 12.609 -10.773 -18.938 1 53.78 91 THR A C 1
ATOM 717 O O . THR A 1 91 ? 12.578 -9.555 -19.078 1 53.78 91 THR A O 1
ATOM 720 N N . GLU A 1 92 ? 11.914 -11.453 -18.031 1 64.62 92 GLU A N 1
ATOM 721 C CA . GLU A 1 92 ? 11.047 -10.57 -17.266 1 64.62 92 GLU A CA 1
ATOM 722 C C . GLU A 1 92 ? 11.188 -10.828 -15.766 1 64.62 92 GLU A C 1
ATOM 724 O O . GLU A 1 92 ? 11.055 -11.969 -15.312 1 64.62 92 GLU A O 1
ATOM 729 N N . SER A 1 93 ? 11.625 -9.789 -15.133 1 83.88 93 SER A N 1
ATOM 730 C CA . SER A 1 93 ? 11.75 -9.938 -13.688 1 83.88 93 SER A CA 1
ATOM 731 C C . SER A 1 93 ? 10.391 -10.125 -13.031 1 83.88 93 SER A C 1
ATOM 733 O O . SER A 1 93 ? 9.359 -9.828 -13.633 1 83.88 93 SER A O 1
ATOM 735 N N . VAL A 1 94 ? 10.352 -10.875 -12.008 1 90.56 94 VAL A N 1
ATOM 736 C CA . VAL A 1 94 ? 9.141 -11.078 -11.211 1 90.56 94 VAL A CA 1
ATOM 737 C C . VAL A 1 94 ? 8.438 -9.742 -10.992 1 90.56 94 VAL A C 1
ATOM 739 O O . VAL A 1 94 ? 7.219 -9.641 -11.156 1 90.56 94 VAL A O 1
ATOM 742 N N . GLY A 1 95 ? 9.219 -8.734 -10.742 1 93 95 GLY A N 1
ATOM 743 C CA . GLY A 1 95 ? 8.664 -7.406 -10.547 1 93 95 GLY A CA 1
ATOM 744 C C . GLY A 1 95 ? 7.926 -6.883 -11.766 1 93 95 GLY A C 1
ATOM 745 O O . GLY A 1 95 ? 6.836 -6.316 -11.641 1 93 95 GLY A O 1
ATOM 746 N N . HIS A 1 96 ? 8.492 -7.078 -12.883 1 93.44 96 HIS A N 1
ATOM 747 C CA . HIS A 1 96 ? 7.879 -6.641 -14.133 1 93.44 96 HIS A CA 1
ATOM 748 C C . HIS A 1 96 ? 6.543 -7.344 -14.367 1 93.44 96 HIS A C 1
ATOM 750 O O . HIS A 1 96 ? 5.555 -6.703 -14.727 1 93.44 96 HIS A O 1
ATOM 756 N N . ILE A 1 97 ? 6.512 -8.562 -14.156 1 94.62 97 ILE A N 1
ATOM 757 C CA . ILE A 1 97 ? 5.309 -9.367 -14.344 1 94.62 97 ILE A CA 1
ATOM 758 C C . ILE A 1 97 ? 4.215 -8.891 -13.391 1 94.62 97 ILE A C 1
ATOM 760 O O . ILE A 1 97 ? 3.057 -8.75 -13.789 1 94.62 97 ILE A O 1
ATOM 764 N N . LEU A 1 98 ? 4.594 -8.625 -12.211 1 96.56 98 LEU A N 1
ATOM 765 C CA . LEU A 1 98 ? 3.625 -8.195 -11.211 1 96.56 98 LEU A CA 1
ATOM 766 C C . LEU A 1 98 ? 3.033 -6.836 -11.578 1 96.56 98 LEU A C 1
ATOM 768 O O . LEU A 1 98 ? 1.818 -6.641 -11.492 1 96.56 98 LEU A O 1
ATOM 772 N N . VAL A 1 99 ? 3.867 -5.93 -12 1 96.19 99 VAL A N 1
ATOM 773 C CA . VAL A 1 99 ? 3.414 -4.598 -12.383 1 96.19 99 VAL A CA 1
ATOM 774 C C . VAL A 1 99 ? 2.465 -4.699 -13.57 1 96.19 99 VAL A C 1
ATOM 776 O O . VAL A 1 99 ? 1.39 -4.094 -13.57 1 96.19 99 VAL A O 1
ATOM 779 N N . LYS A 1 100 ? 2.84 -5.504 -14.516 1 95.88 100 LYS A N 1
ATOM 780 C CA . LYS A 1 100 ? 2.027 -5.688 -15.719 1 95.88 100 LYS A CA 1
ATOM 781 C C . LYS A 1 100 ? 0.683 -6.324 -15.375 1 95.88 100 LYS A C 1
ATOM 783 O O . LYS A 1 100 ? -0.358 -5.895 -15.883 1 95.88 100 LYS A O 1
ATOM 788 N N . LYS A 1 101 ? 0.699 -7.301 -14.547 1 97.12 101 LYS A N 1
ATOM 789 C CA . LYS A 1 101 ? -0.53 -7.996 -14.18 1 97.12 101 LYS A CA 1
ATOM 790 C C . LYS A 1 101 ? -1.478 -7.078 -13.422 1 97.12 101 LYS A C 1
ATOM 792 O O . LYS A 1 101 ? -2.688 -7.086 -13.656 1 97.12 101 LYS A O 1
ATOM 797 N N . ALA A 1 102 ? -0.963 -6.316 -12.516 1 97.88 102 ALA A N 1
ATOM 798 C CA . ALA A 1 102 ? -1.779 -5.363 -11.773 1 97.88 102 ALA A CA 1
ATOM 799 C C . ALA A 1 102 ? -2.457 -4.371 -12.711 1 97.88 102 ALA A C 1
ATOM 801 O O . ALA A 1 102 ? -3.631 -4.035 -12.531 1 97.88 102 ALA A O 1
ATOM 802 N N . GLN A 1 103 ? -1.731 -3.949 -13.695 1 96.44 103 GLN A N 1
ATOM 803 C CA . GLN A 1 103 ? -2.268 -3.008 -14.672 1 96.44 103 GLN A CA 1
ATOM 804 C C . GLN A 1 103 ? -3.344 -3.662 -15.539 1 96.44 103 GLN A C 1
ATOM 806 O O . GLN A 1 103 ? -4.402 -3.072 -15.773 1 96.44 103 GLN A O 1
ATOM 811 N N . GLN A 1 104 ? -3.061 -4.836 -15.945 1 96.81 104 GLN A N 1
ATOM 812 C CA . GLN A 1 104 ? -3.994 -5.578 -16.781 1 96.81 104 GLN A CA 1
ATOM 813 C C . GLN A 1 104 ? -5.336 -5.766 -16.078 1 96.81 104 GLN A C 1
ATOM 815 O O . GLN A 1 104 ? -6.391 -5.719 -16.719 1 96.81 104 GLN A O 1
ATOM 820 N N . LEU A 1 105 ? -5.348 -5.961 -14.805 1 97.12 105 LEU A N 1
ATOM 821 C CA . LEU A 1 105 ? -6.551 -6.242 -14.031 1 97.12 105 LEU A CA 1
ATOM 822 C C . LEU A 1 105 ? -7.223 -4.945 -13.586 1 97.12 105 LEU A C 1
ATOM 824 O O . LEU A 1 105 ? -8.297 -4.977 -12.977 1 97.12 105 LEU A O 1
ATOM 828 N N . ASP A 1 106 ? -6.516 -3.797 -13.898 1 96.69 106 ASP A N 1
ATOM 829 C CA . ASP A 1 106 ? -6.969 -2.549 -13.289 1 96.69 106 ASP A CA 1
ATOM 830 C C . ASP A 1 106 ? -7.246 -2.73 -11.797 1 96.69 106 ASP A C 1
ATOM 832 O O . ASP A 1 106 ? -8.32 -2.365 -11.312 1 96.69 106 ASP A O 1
ATOM 836 N N . ALA A 1 107 ? -6.309 -3.324 -11.094 1 97.94 107 ALA A N 1
ATOM 837 C CA . ALA A 1 107 ? -6.473 -3.701 -9.688 1 97.94 107 ALA A CA 1
ATOM 838 C C . ALA A 1 107 ? -6.598 -2.467 -8.805 1 97.94 107 ALA A C 1
ATOM 840 O O . ALA A 1 107 ? -5.992 -1.429 -9.078 1 97.94 107 ALA A O 1
ATOM 841 N N . ILE A 1 108 ? -7.363 -2.625 -7.688 1 97.81 108 ILE A N 1
ATOM 842 C CA . ILE A 1 108 ? -7.391 -1.606 -6.645 1 97.81 108 ILE A CA 1
ATOM 843 C C . ILE A 1 108 ? -5.973 -1.344 -6.145 1 97.81 108 ILE A C 1
ATOM 845 O O . ILE A 1 108 ? -5.57 -0.191 -5.969 1 97.81 108 ILE A O 1
ATOM 849 N N . ALA A 1 109 ? -5.281 -2.408 -5.941 1 98.44 109 ALA A N 1
ATOM 850 C CA . ALA A 1 109 ? -3.9 -2.373 -5.465 1 98.44 109 ALA A CA 1
ATOM 851 C C . ALA A 1 109 ? -3.205 -3.711 -5.703 1 98.44 109 ALA A C 1
ATOM 853 O O . ALA A 1 109 ? -3.863 -4.746 -5.836 1 98.44 109 ALA A O 1
ATOM 854 N N . LEU A 1 110 ? -1.942 -3.611 -5.871 1 98.5 110 LEU A N 1
ATOM 855 C CA . LEU A 1 110 ? -1.059 -4.77 -5.777 1 98.5 110 LEU A CA 1
ATOM 856 C C . LEU A 1 110 ? -0.504 -4.914 -4.367 1 98.5 110 LEU A C 1
ATOM 858 O O . LEU A 1 110 ? 0.179 -4.02 -3.865 1 98.5 110 LEU A O 1
ATOM 862 N N . VAL A 1 111 ? -0.808 -6.027 -3.725 1 98.5 111 VAL A N 1
ATOM 863 C CA . VAL A 1 111 ? -0.344 -6.305 -2.371 1 98.5 111 VAL A CA 1
ATOM 864 C C . VAL A 1 111 ? 0.872 -7.227 -2.418 1 98.5 111 VAL A C 1
ATOM 866 O O . VAL A 1 111 ? 0.809 -8.32 -2.988 1 98.5 111 VAL A O 1
ATOM 869 N N . ILE A 1 112 ? 1.976 -6.77 -1.864 1 96.75 112 ILE A N 1
ATOM 870 C CA . ILE A 1 112 ? 3.191 -7.574 -1.806 1 96.75 112 ILE A CA 1
ATOM 871 C C . ILE A 1 112 ? 3.795 -7.496 -0.405 1 96.75 112 ILE A C 1
ATOM 873 O O . ILE A 1 112 ? 3.473 -6.59 0.367 1 96.75 112 ILE A O 1
ATOM 877 N N . SER A 1 113 ? 4.578 -8.508 -0.121 1 94 113 SER A N 1
ATOM 878 C CA . SER A 1 113 ? 5.375 -8.43 1.097 1 94 113 SER A CA 1
ATOM 879 C C . SER A 1 113 ? 6.559 -7.48 0.924 1 94 113 SER A C 1
ATOM 881 O O . SER A 1 113 ? 7.188 -7.453 -0.133 1 94 113 SER A O 1
ATOM 883 N N . ALA A 1 114 ? 6.863 -6.609 1.907 1 86.06 114 ALA A N 1
ATOM 884 C CA . ALA A 1 114 ? 7.957 -5.645 1.835 1 86.06 114 ALA A CA 1
ATOM 885 C C . ALA A 1 114 ? 9.312 -6.348 1.778 1 86.06 114 ALA A C 1
ATOM 887 O O . ALA A 1 114 ? 10.242 -5.863 1.134 1 86.06 114 ALA A O 1
ATOM 888 N N . HIS A 1 115 ? 9.492 -7.305 2.588 1 73.81 115 HIS A N 1
ATOM 889 C CA . HIS A 1 115 ? 10.766 -8.008 2.594 1 73.81 115 HIS A CA 1
ATOM 890 C C . HIS A 1 115 ? 10.648 -9.383 1.95 1 73.81 115 HIS A C 1
ATOM 892 O O . HIS A 1 115 ? 9.656 -10.086 2.166 1 73.81 115 HIS A O 1
ATOM 898 N N . GLY A 1 116 ? 11.391 -9.406 0.837 1 60.09 116 GLY A N 1
ATOM 899 C CA . GLY A 1 116 ? 11.414 -10.719 0.204 1 60.09 116 GLY A CA 1
ATOM 900 C C . GLY A 1 116 ? 12.156 -11.758 1.021 1 60.09 116 GLY A C 1
ATOM 901 O O . GLY A 1 116 ? 12.711 -11.453 2.078 1 60.09 116 GLY A O 1
ATOM 902 N N . GLY A 1 117 ? 11.852 -12.945 0.676 1 53.56 117 GLY A N 1
ATOM 903 C CA . GLY A 1 117 ? 12.484 -14.125 1.233 1 53.56 117 GLY A CA 1
ATOM 904 C C . GLY A 1 117 ? 13.992 -14.102 1.138 1 53.56 117 GLY A C 1
ATOM 905 O O . GLY A 1 117 ? 14.648 -15.133 1.272 1 53.56 117 GLY A O 1
ATOM 906 N N . GLY A 1 118 ? 14.508 -12.977 0.715 1 52.5 118 GLY A N 1
ATOM 907 C CA . GLY A 1 118 ? 15.953 -13.117 0.564 1 52.5 118 GLY A CA 1
ATOM 908 C C . GLY A 1 118 ? 16.672 -13.297 1.885 1 52.5 118 GLY A C 1
ATOM 909 O O . GLY A 1 118 ? 16.141 -12.961 2.943 1 52.5 118 GLY A O 1
ATOM 910 N N . LYS A 1 119 ? 17.641 -14.18 1.884 1 49.47 119 LYS A N 1
ATOM 911 C CA . LYS A 1 119 ? 18.484 -14.656 2.975 1 49.47 119 LYS A CA 1
ATOM 912 C C . LYS A 1 119 ? 19.25 -13.508 3.629 1 49.47 119 LYS A C 1
ATOM 914 O O . LYS A 1 119 ? 19.891 -13.688 4.668 1 49.47 119 LYS A O 1
ATOM 919 N N . LEU A 1 120 ? 19.328 -12.492 2.953 1 54.66 120 LEU A N 1
ATOM 920 C CA . LEU A 1 120 ? 20.203 -11.508 3.58 1 54.66 120 LEU A CA 1
ATOM 921 C C . LEU A 1 120 ? 19.391 -10.523 4.414 1 54.66 120 LEU A C 1
ATOM 923 O O . LEU A 1 120 ? 18.5 -9.844 3.895 1 54.66 120 LEU A O 1
ATOM 927 N N . LYS A 1 121 ? 19.609 -10.648 5.633 1 54.5 121 LYS A N 1
ATOM 928 C CA . LYS A 1 121 ? 18.969 -9.906 6.711 1 54.5 121 LYS A CA 1
ATOM 929 C C . LYS A 1 121 ? 19.141 -8.406 6.52 1 54.5 121 LYS A C 1
ATOM 931 O O . LYS A 1 121 ? 18.359 -7.617 7.059 1 54.5 121 LYS A O 1
ATOM 936 N N . GLN A 1 122 ? 20.125 -8.078 5.582 1 55.72 122 GLN A N 1
ATOM 937 C CA . GLN A 1 122 ? 20.5 -6.668 5.578 1 55.72 122 GLN A CA 1
ATOM 938 C C . GLN A 1 122 ? 19.766 -5.91 4.48 1 55.72 122 GLN A C 1
ATOM 940 O O . GLN A 1 122 ? 19.828 -4.68 4.418 1 55.72 122 GLN A O 1
ATOM 945 N N . VAL A 1 123 ? 19.172 -6.688 3.592 1 57.12 123 VAL A N 1
ATOM 946 C CA . VAL A 1 123 ? 18.547 -5.984 2.473 1 57.12 123 VAL A CA 1
ATOM 947 C C . VAL A 1 123 ? 17.125 -5.574 2.84 1 57.12 123 VAL A C 1
ATOM 949 O O . VAL A 1 123 ? 16.297 -6.426 3.154 1 57.12 123 VAL A O 1
ATOM 952 N N . PHE A 1 124 ? 16.844 -4.273 2.883 1 63.97 124 PHE A N 1
ATOM 953 C CA . PHE A 1 124 ? 15.609 -3.729 3.418 1 63.97 124 PHE A CA 1
ATOM 954 C C . PHE A 1 124 ? 14.477 -3.859 2.404 1 63.97 124 PHE A C 1
ATOM 956 O O . PHE A 1 124 ? 13.336 -4.141 2.773 1 63.97 124 PHE A O 1
ATOM 963 N N . LEU A 1 125 ? 14.969 -3.666 1.111 1 74.12 125 LEU A N 1
ATOM 964 C CA . LEU A 1 125 ? 13.969 -3.836 0.062 1 74.12 125 LEU A CA 1
ATOM 965 C C . LEU A 1 125 ? 14.43 -4.875 -0.957 1 74.12 125 LEU A C 1
ATOM 967 O O . LEU A 1 125 ? 15.5 -4.742 -1.552 1 74.12 125 LEU A O 1
ATOM 971 N N . GLY A 1 126 ? 13.875 -5.895 -1.134 1 79.12 126 GLY A N 1
ATOM 972 C CA . GLY A 1 126 ? 14.148 -6.895 -2.152 1 79.12 126 GLY A CA 1
ATOM 973 C C . GLY A 1 126 ? 14.016 -6.359 -3.564 1 79.12 126 GLY A C 1
ATOM 974 O O . GLY A 1 126 ? 13.414 -5.305 -3.781 1 79.12 126 GLY A O 1
ATOM 975 N N . SER A 1 127 ? 14.625 -7.09 -4.441 1 84.12 127 SER A N 1
ATOM 976 C CA . SER A 1 127 ? 14.664 -6.66 -5.836 1 84.12 127 SER A CA 1
ATOM 977 C C . SER A 1 127 ? 13.258 -6.527 -6.418 1 84.12 127 SER A C 1
ATOM 979 O O . SER A 1 127 ? 12.992 -5.617 -7.203 1 84.12 127 SER A O 1
ATOM 981 N N . VAL A 1 128 ? 12.375 -7.391 -6.059 1 88 128 VAL A N 1
ATOM 982 C CA . VAL A 1 128 ? 11.008 -7.336 -6.559 1 88 128 VAL A CA 1
ATOM 983 C C . VAL A 1 128 ? 10.305 -6.098 -6.004 1 88 128 VAL A C 1
ATOM 985 O O . VAL A 1 128 ? 9.695 -5.332 -6.754 1 88 128 VAL A O 1
ATOM 988 N N . THR A 1 129 ? 10.422 -5.957 -4.707 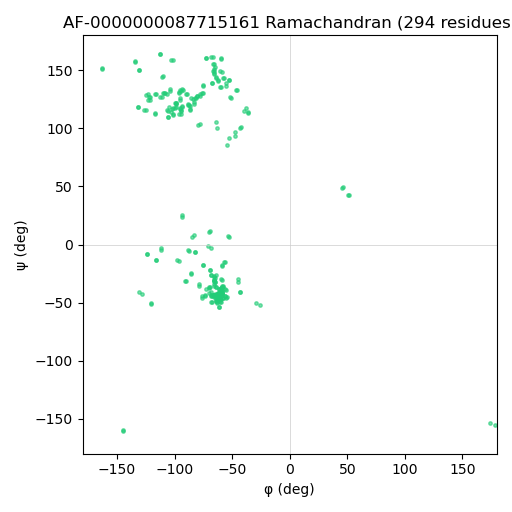1 89.5 129 THR A N 1
ATOM 989 C CA . THR A 1 129 ? 9.789 -4.801 -4.074 1 89.5 129 THR A CA 1
ATOM 990 C C . THR A 1 129 ? 10.352 -3.502 -4.648 1 89.5 129 THR A C 1
ATOM 992 O O . THR A 1 129 ? 9.602 -2.564 -4.926 1 89.5 129 THR A O 1
ATOM 995 N N . LYS A 1 130 ? 11.594 -3.51 -4.809 1 85.88 130 LYS A N 1
ATOM 996 C CA . LYS A 1 130 ? 12.227 -2.326 -5.379 1 85.88 130 LYS A CA 1
ATOM 997 C C . LYS A 1 130 ? 11.688 -2.037 -6.777 1 85.88 130 LYS A C 1
ATOM 999 O O . LYS A 1 130 ? 11.328 -0.9 -7.09 1 85.88 130 LYS A O 1
ATOM 1004 N N . TYR A 1 131 ? 11.672 -3.027 -7.598 1 88.94 131 TYR A N 1
ATOM 1005 C CA . TYR A 1 131 ? 11.188 -2.844 -8.961 1 88.94 131 TYR A CA 1
ATOM 1006 C C . TYR A 1 131 ? 9.734 -2.377 -8.961 1 88.94 131 TYR A C 1
ATOM 1008 O O . TYR A 1 131 ? 9.383 -1.429 -9.664 1 88.94 131 TYR A O 1
ATOM 1016 N N . VAL A 1 132 ? 8.945 -2.98 -8.234 1 92.56 132 VAL A N 1
ATOM 1017 C CA . VAL A 1 132 ? 7.52 -2.682 -8.195 1 92.56 132 VAL A CA 1
ATOM 1018 C C . VAL A 1 132 ? 7.309 -1.249 -7.715 1 92.56 132 VAL A C 1
ATOM 1020 O O . VAL A 1 132 ? 6.531 -0.497 -8.312 1 92.56 132 VAL A O 1
ATOM 1023 N N . THR A 1 133 ? 7.977 -0.856 -6.695 1 89.5 133 THR A N 1
ATOM 1024 C CA . THR A 1 133 ? 7.793 0.48 -6.141 1 89.5 133 THR A CA 1
ATOM 1025 C C . THR A 1 133 ? 8.25 1.547 -7.133 1 89.5 133 THR A C 1
ATOM 1027 O O . THR A 1 133 ? 7.699 2.65 -7.156 1 89.5 133 THR A O 1
ATOM 1030 N N . GLU A 1 134 ? 9.133 1.217 -7.945 1 87.31 134 GLU A N 1
ATOM 1031 C CA . GLU A 1 134 ? 9.688 2.17 -8.906 1 87.31 134 GLU A CA 1
ATOM 1032 C C . GLU A 1 134 ? 8.836 2.236 -10.172 1 87.31 134 GLU A C 1
ATOM 1034 O O . GLU A 1 134 ? 8.781 3.271 -10.836 1 87.31 134 GLU A O 1
ATOM 1039 N N . HIS A 1 135 ? 8.117 1.151 -10.445 1 90.56 135 HIS A N 1
ATOM 1040 C CA . HIS A 1 135 ? 7.555 1.076 -11.789 1 90.56 135 HIS A CA 1
ATOM 1041 C C . HIS A 1 135 ? 6.039 0.901 -11.75 1 90.56 135 HIS A C 1
ATOM 1043 O O . HIS A 1 135 ? 5.371 0.989 -12.781 1 90.56 135 HIS A O 1
ATOM 1049 N N . ALA A 1 136 ? 5.527 0.683 -10.609 1 93 136 ALA A N 1
ATOM 1050 C CA . ALA A 1 136 ? 4.098 0.402 -10.523 1 93 136 ALA A CA 1
ATOM 1051 C C . ALA A 1 136 ? 3.273 1.589 -11.016 1 93 136 ALA A C 1
ATOM 1053 O O . ALA A 1 136 ? 3.617 2.744 -10.75 1 93 136 ALA A O 1
ATOM 1054 N N . ARG A 1 137 ? 2.189 1.266 -11.727 1 93.81 137 ARG A N 1
ATOM 1055 C CA . ARG A 1 137 ? 1.201 2.248 -12.156 1 93.81 137 ARG A CA 1
ATOM 1056 C C . ARG A 1 137 ? -0.122 2.049 -11.43 1 93.81 137 ARG A C 1
ATOM 1058 O O . ARG A 1 137 ? -1.097 2.756 -11.695 1 93.81 137 ARG A O 1
ATOM 1065 N N . THR A 1 138 ? -0.158 1.089 -10.672 1 96.62 138 THR A N 1
ATOM 1066 C CA . THR A 1 138 ? -1.227 0.771 -9.734 1 96.62 138 THR A CA 1
ATOM 1067 C C . THR A 1 138 ? -0.757 0.967 -8.297 1 96.62 138 THR A C 1
ATOM 1069 O O . THR A 1 138 ? 0.408 0.718 -7.977 1 96.62 138 THR A O 1
ATOM 1072 N N . PRO A 1 139 ? -1.677 1.439 -7.41 1 97.69 139 PRO A N 1
ATOM 1073 C CA . PRO A 1 139 ? -1.254 1.51 -6.008 1 97.69 139 PRO A CA 1
ATOM 1074 C C . PRO A 1 139 ? -0.688 0.187 -5.496 1 97.69 139 PRO A C 1
ATOM 1076 O O . PRO A 1 139 ? -1.18 -0.883 -5.863 1 97.69 139 PRO A O 1
ATOM 1079 N N . VAL A 1 140 ? 0.375 0.292 -4.672 1 97.5 140 VAL A N 1
ATOM 1080 C CA . VAL A 1 140 ? 1.038 -0.885 -4.117 1 97.5 140 VAL A CA 1
ATOM 1081 C C . VAL A 1 140 ? 0.9 -0.888 -2.598 1 97.5 140 VAL A C 1
ATOM 1083 O O . VAL A 1 140 ? 1.137 0.131 -1.944 1 97.5 140 VAL A O 1
ATOM 1086 N N . VAL A 1 141 ? 0.458 -2.02 -2.068 1 98.12 141 VAL A N 1
ATOM 1087 C CA . VAL A 1 141 ? 0.473 -2.207 -0.622 1 98.12 141 VAL A CA 1
ATOM 1088 C C . VAL A 1 141 ? 1.689 -3.039 -0.221 1 98.12 141 VAL A C 1
ATOM 1090 O O . VAL A 1 141 ? 1.849 -4.176 -0.674 1 98.12 141 VAL A O 1
ATOM 1093 N N . LEU A 1 142 ? 2.557 -2.463 0.554 1 96.5 142 LEU A N 1
ATOM 1094 C CA . LEU A 1 142 ? 3.686 -3.168 1.152 1 96.5 142 LEU A CA 1
ATOM 1095 C C . LEU A 1 142 ? 3.338 -3.656 2.555 1 96.5 142 LEU A C 1
ATOM 1097 O O . LEU A 1 142 ? 3.072 -2.85 3.449 1 96.5 142 LEU A O 1
ATOM 1101 N N . VAL A 1 143 ? 3.314 -4.953 2.727 1 96.5 143 VAL A N 1
ATOM 1102 C CA . VAL A 1 143 ? 3.02 -5.539 4.031 1 96.5 143 VAL A CA 1
ATOM 1103 C C . VAL A 1 143 ? 4.324 -5.852 4.762 1 96.5 143 VAL A C 1
ATOM 1105 O O . VAL A 1 143 ? 5.129 -6.656 4.289 1 96.5 143 VAL A O 1
ATOM 1108 N N . PRO A 1 144 ? 4.543 -5.215 5.875 1 93.12 144 PRO A N 1
ATOM 1109 C CA . PRO A 1 144 ? 5.82 -5.367 6.582 1 93.12 144 PRO A CA 1
ATOM 1110 C C . PRO A 1 144 ? 5.961 -6.73 7.254 1 93.12 144 PRO A C 1
ATOM 1112 O O . PRO A 1 144 ? 4.973 -7.453 7.406 1 93.12 144 PRO A O 1
ATOM 1115 N N . PRO A 1 145 ? 7.289 -7.055 7.543 1 87.25 145 PRO A N 1
ATOM 1116 C CA . PRO A 1 145 ? 7.504 -8.273 8.328 1 87.25 145 PRO A CA 1
ATOM 1117 C C . PRO A 1 145 ? 6.953 -8.164 9.75 1 87.25 145 PRO A C 1
ATOM 1119 O O . PRO A 1 145 ? 6.641 -7.062 10.211 1 87.25 145 PRO A O 1
ATOM 1122 N N . PRO A 1 146 ? 6.664 -9.305 10.297 1 80.5 146 PRO A N 1
ATOM 1123 C CA . PRO A 1 146 ? 6.184 -9.258 11.688 1 80.5 146 PRO A CA 1
ATOM 1124 C C . PRO A 1 146 ? 7.156 -8.539 12.617 1 80.5 146 PRO A C 1
ATOM 1126 O O . PRO A 1 146 ? 8.359 -8.484 12.344 1 80.5 146 PRO A O 1
ATOM 1129 N N . ASN A 1 147 ? 6.66 -7.641 13.539 1 68 147 ASN A N 1
ATOM 1130 C CA . ASN A 1 147 ? 7.492 -6.953 14.523 1 68 147 ASN A CA 1
ATOM 1131 C C . ASN A 1 147 ? 8.516 -7.895 15.141 1 68 147 ASN A C 1
ATOM 1133 O O . ASN A 1 147 ? 8.195 -9.039 15.477 1 68 147 ASN A O 1
ATOM 1137 N N . GLN A 1 148 ? 9.758 -7.836 14.703 1 51.19 148 GLN A N 1
ATOM 1138 C CA . GLN A 1 148 ? 10.695 -8.609 15.508 1 51.19 148 GLN A CA 1
ATOM 1139 C C . GLN A 1 148 ? 10.633 -8.203 16.969 1 51.19 148 GLN A C 1
ATOM 1141 O O . GLN A 1 148 ? 10.758 -7.023 17.297 1 51.19 148 GLN A O 1
ATOM 1146 N N . ARG A 1 149 ? 9.805 -8.719 17.703 1 36.06 149 ARG A N 1
ATOM 1147 C CA . ARG A 1 149 ? 10.07 -8.57 19.125 1 36.06 149 ARG A CA 1
ATOM 1148 C C . ARG A 1 149 ? 11.5 -8.984 19.469 1 36.06 149 ARG A C 1
ATOM 1150 O O . ARG A 1 149 ? 12.078 -9.836 18.797 1 36.06 149 ARG A O 1
ATOM 1157 N N . MET B 1 1 ? -21.922 -0.264 21.516 1 37.38 1 MET B N 1
ATOM 1158 C CA . MET B 1 1 ? -20.656 0.47 21.438 1 37.38 1 MET B CA 1
ATOM 1159 C C . MET B 1 1 ? -20.031 0.336 20.047 1 37.38 1 MET B C 1
ATOM 1161 O O . MET B 1 1 ? -19.828 -0.776 19.562 1 37.38 1 MET B O 1
ATOM 1165 N N . SER B 1 2 ? -20.312 1.23 19.109 1 52.66 2 SER B N 1
ATOM 1166 C CA . SER B 1 2 ? -19.875 1.158 17.703 1 52.66 2 SER B CA 1
ATOM 1167 C C . SER B 1 2 ? -18.391 0.845 17.609 1 52.66 2 SER B C 1
ATOM 1169 O O . SER B 1 2 ? -17.578 1.431 18.328 1 52.66 2 SER B O 1
ATOM 1171 N N . ALA B 1 3 ? -18.109 -0.352 17.422 1 57.5 3 ALA B N 1
ATOM 1172 C CA . ALA B 1 3 ? -16.703 -0.76 17.359 1 57.5 3 ALA B CA 1
ATOM 1173 C C . ALA B 1 3 ? -15.852 0.304 16.672 1 57.5 3 ALA B C 1
ATOM 1175 O O . ALA B 1 3 ? -16.281 0.916 15.695 1 57.5 3 ALA B O 1
ATOM 1176 N N . ALA B 1 4 ? -14.953 0.903 17.516 1 70 4 ALA B N 1
ATOM 1177 C CA . ALA B 1 4 ? -14.047 1.93 17.016 1 70 4 ALA B CA 1
ATOM 1178 C C . ALA B 1 4 ? -13.555 1.58 15.609 1 70 4 ALA B C 1
ATOM 1180 O O . ALA B 1 4 ? -13.188 0.432 15.344 1 70 4 ALA B O 1
ATOM 1181 N N . ARG B 1 5 ? -13.898 2.43 14.656 1 84.31 5 ARG B N 1
ATOM 1182 C CA . ARG B 1 5 ? -13.492 2.203 13.273 1 84.31 5 ARG B CA 1
ATOM 1183 C C . ARG B 1 5 ? -11.977 2.182 13.141 1 84.31 5 ARG B C 1
ATOM 1185 O O . ARG B 1 5 ? -11.281 2.955 13.805 1 84.31 5 ARG B O 1
ATOM 1192 N N . GLU B 1 6 ? -11.477 1.269 12.438 1 95.25 6 GLU B N 1
ATOM 1193 C CA . GLU B 1 6 ? -10.055 1.224 12.125 1 95.25 6 GLU B CA 1
ATOM 1194 C C . GLU B 1 6 ? -9.617 2.471 11.359 1 95.25 6 GLU B C 1
ATOM 1196 O O . GLU B 1 6 ? -10.43 3.105 10.688 1 95.25 6 GLU B O 1
ATOM 1201 N N . ALA B 1 7 ? -8.414 2.873 11.523 1 97.38 7 ALA B N 1
ATOM 1202 C CA . ALA B 1 7 ? -7.898 4.098 10.922 1 97.38 7 ALA B CA 1
ATOM 1203 C C . ALA B 1 7 ? -7.227 3.811 9.578 1 97.38 7 ALA B C 1
ATOM 1205 O O . ALA B 1 7 ? -6.504 2.818 9.445 1 97.38 7 ALA B O 1
ATOM 1206 N N . LEU B 1 8 ? -7.504 4.559 8.57 1 98.19 8 LEU B N 1
ATOM 1207 C CA . LEU B 1 8 ? -6.723 4.684 7.348 1 98.19 8 LEU B CA 1
ATOM 1208 C C . LEU B 1 8 ? -5.973 6.012 7.312 1 98.19 8 LEU B C 1
ATOM 1210 O O . LEU B 1 8 ? -6.59 7.078 7.227 1 98.19 8 LEU B O 1
ATOM 1214 N N . LEU B 1 9 ? -4.652 5.992 7.453 1 98.44 9 LEU B N 1
ATOM 1215 C CA . LEU B 1 9 ? -3.834 7.191 7.598 1 98.44 9 LEU B CA 1
ATOM 1216 C C . LEU B 1 9 ? -3.246 7.613 6.254 1 98.44 9 LEU B C 1
ATOM 1218 O O . LEU B 1 9 ? -2.646 6.797 5.551 1 98.44 9 LEU B O 1
ATOM 1222 N N . VAL B 1 10 ? -3.389 8.859 5.945 1 98.06 10 VAL B N 1
ATOM 1223 C CA . VAL B 1 10 ? -2.848 9.406 4.707 1 98.06 10 VAL B CA 1
ATOM 1224 C C . VAL B 1 10 ? -1.891 10.555 5.023 1 98.06 10 VAL B C 1
ATOM 1226 O O . VAL B 1 10 ? -2.236 11.469 5.773 1 98.06 10 VAL B O 1
ATOM 1229 N N . ALA B 1 11 ? -0.675 10.445 4.469 1 97.06 11 ALA B N 1
ATOM 1230 C CA . ALA B 1 11 ? 0.255 11.562 4.543 1 97.06 11 ALA B CA 1
ATOM 1231 C C . ALA B 1 11 ? -0.045 12.602 3.459 1 97.06 11 ALA B C 1
ATOM 1233 O O . ALA B 1 11 ? -0.071 12.273 2.27 1 97.06 11 ALA B O 1
ATOM 1234 N N . VAL B 1 12 ? -0.218 13.836 3.91 1 95.69 12 VAL B N 1
ATOM 1235 C CA . VAL B 1 12 ? -0.569 14.867 2.939 1 95.69 12 VAL B CA 1
ATOM 1236 C C . VAL B 1 12 ? 0.334 16.078 3.127 1 95.69 12 VAL B C 1
ATOM 1238 O O . VAL B 1 12 ? 0.893 16.281 4.207 1 95.69 12 VAL B O 1
ATOM 1241 N N . ASP B 1 13 ? 0.558 16.75 2.072 1 91.44 13 ASP B N 1
ATOM 1242 C CA . ASP B 1 13 ? 1.243 18.047 2.043 1 91.44 13 ASP B CA 1
ATOM 1243 C C . ASP B 1 13 ? 0.653 18.953 0.97 1 91.44 13 ASP B C 1
ATOM 1245 O O . ASP B 1 13 ? -0.494 18.766 0.557 1 91.44 13 ASP B O 1
ATOM 1249 N N . ASP B 1 14 ? 1.419 19.953 0.574 1 89.69 14 ASP B N 1
ATOM 1250 C CA . ASP B 1 14 ? 0.864 20.906 -0.381 1 89.69 14 ASP B CA 1
ATOM 1251 C C . ASP B 1 14 ? 1.22 20.516 -1.814 1 89.69 14 ASP B C 1
ATOM 1253 O O . ASP B 1 14 ? 1.233 21.375 -2.707 1 89.69 14 ASP B O 1
ATOM 1257 N N . SER B 1 15 ? 1.484 19.25 -2.107 1 87.56 15 SER B N 1
ATOM 1258 C CA . SER B 1 15 ? 1.866 18.812 -3.445 1 87.56 15 SER B CA 1
ATOM 1259 C C . SER B 1 15 ? 0.699 18.125 -4.156 1 87.56 15 SER B C 1
ATOM 1261 O O . SER B 1 15 ? -0.236 17.656 -3.51 1 87.56 15 SER B O 1
ATOM 1263 N N . GLU B 1 16 ? 0.705 18.047 -5.48 1 88.5 16 GLU B N 1
ATOM 1264 C CA . GLU B 1 16 ? -0.279 17.344 -6.285 1 88.5 16 GLU B CA 1
ATOM 1265 C C . GLU B 1 16 ? -0.209 15.836 -6.031 1 88.5 16 GLU B C 1
ATOM 1267 O O . GLU B 1 16 ? -1.227 15.141 -6.09 1 88.5 16 GLU B O 1
ATOM 1272 N N . ALA B 1 17 ? 1.003 15.391 -5.727 1 89.69 17 ALA B N 1
ATOM 1273 C CA . ALA B 1 17 ? 1.163 13.969 -5.422 1 89.69 17 ALA B CA 1
ATOM 1274 C C . ALA B 1 17 ? 0.334 13.578 -4.203 1 89.69 17 ALA B C 1
ATOM 1276 O O . ALA B 1 17 ? -0.268 12.5 -4.176 1 89.69 17 ALA B O 1
ATOM 1277 N N . SER B 1 18 ? 0.304 14.461 -3.256 1 92.81 18 SER B N 1
ATOM 1278 C CA . SER B 1 18 ? -0.467 14.172 -2.053 1 92.81 18 SER B CA 1
ATOM 1279 C C . SER B 1 18 ? -1.964 14.156 -2.346 1 92.81 18 SER B C 1
ATOM 1281 O O . SER B 1 18 ? -2.729 13.469 -1.668 1 92.81 18 SER B O 1
ATOM 1283 N N . ASP B 1 19 ? -2.434 14.883 -3.379 1 93.5 19 ASP B N 1
ATOM 1284 C CA . ASP B 1 19 ? -3.83 14.836 -3.799 1 93.5 19 ASP B CA 1
ATOM 1285 C C . ASP B 1 19 ? -4.227 13.43 -4.234 1 93.5 19 ASP B C 1
ATOM 1287 O O . ASP B 1 19 ? -5.309 12.945 -3.895 1 93.5 19 ASP B O 1
ATOM 1291 N N . ARG B 1 20 ? -3.398 12.844 -4.906 1 93.88 20 ARG B N 1
ATOM 1292 C CA . ARG B 1 20 ? -3.688 11.508 -5.41 1 93.88 20 ARG B CA 1
ATOM 1293 C C . ARG B 1 20 ? -3.781 10.5 -4.273 1 93.88 20 ARG B C 1
ATOM 1295 O O . ARG B 1 20 ? -4.637 9.609 -4.289 1 93.88 20 ARG B O 1
ATOM 1302 N N . ALA B 1 21 ? -2.807 10.633 -3.354 1 96.38 21 ALA B N 1
ATOM 1303 C CA . ALA B 1 21 ? -2.863 9.758 -2.186 1 96.38 21 ALA B CA 1
ATOM 1304 C C . ALA B 1 21 ? -4.168 9.953 -1.419 1 96.38 21 ALA B C 1
ATOM 1306 O O . ALA B 1 21 ? -4.809 8.977 -1.018 1 96.38 21 ALA B O 1
ATOM 1307 N N . PHE B 1 22 ? -4.551 11.172 -1.286 1 95.81 22 PHE B N 1
ATOM 1308 C CA . PHE B 1 22 ? -5.797 11.5 -0.603 1 95.81 22 PHE B CA 1
ATOM 1309 C C . PHE B 1 22 ? -6.992 10.93 -1.356 1 95.81 22 PHE B C 1
ATOM 1311 O O . PHE B 1 22 ? -7.867 10.297 -0.758 1 95.81 22 PHE B O 1
ATOM 1318 N N . ASP B 1 23 ? -7.059 11.156 -2.652 1 94.75 23 ASP B N 1
ATOM 1319 C CA . ASP B 1 23 ? -8.172 10.688 -3.473 1 94.75 23 ASP B CA 1
ATOM 1320 C C . ASP B 1 23 ? -8.312 9.172 -3.396 1 94.75 23 ASP B C 1
ATOM 1322 O O . ASP B 1 23 ? -9.422 8.648 -3.305 1 94.75 23 ASP B O 1
ATOM 1326 N N . PHE B 1 24 ? -7.199 8.586 -3.434 1 95.62 24 PHE B N 1
ATOM 1327 C CA . PHE B 1 24 ? -7.199 7.129 -3.324 1 95.62 24 PHE B CA 1
ATOM 1328 C C . PHE B 1 24 ? -7.793 6.688 -1.994 1 95.62 24 PHE B C 1
ATOM 1330 O O . PHE B 1 24 ? -8.703 5.855 -1.961 1 95.62 24 PHE B O 1
ATOM 1337 N N . ALA B 1 25 ? -7.277 7.211 -0.899 1 96.5 25 ALA B N 1
ATOM 1338 C CA . ALA B 1 25 ? -7.746 6.832 0.432 1 96.5 25 ALA B CA 1
ATOM 1339 C C . ALA B 1 25 ? -9.227 7.152 0.602 1 96.5 25 ALA B C 1
ATOM 1341 O O . ALA B 1 25 ? -9.984 6.344 1.144 1 96.5 25 ALA B O 1
ATOM 1342 N N . ALA B 1 26 ? -9.625 8.297 0.126 1 94 26 ALA B N 1
ATOM 1343 C CA . ALA B 1 26 ? -11.008 8.75 0.259 1 94 26 ALA B CA 1
ATOM 1344 C C . ALA B 1 26 ? -11.961 7.836 -0.513 1 94 26 ALA B C 1
ATOM 1346 O O . ALA B 1 26 ? -13.102 7.633 -0.104 1 94 26 ALA B O 1
ATOM 1347 N N . ARG B 1 27 ? -11.523 7.301 -1.58 1 93.12 27 ARG B N 1
ATOM 1348 C CA . ARG B 1 27 ? -12.336 6.422 -2.416 1 93.12 27 ARG B CA 1
ATOM 1349 C C . ARG B 1 27 ? -12.68 5.129 -1.68 1 93.12 27 ARG B C 1
ATOM 1351 O O . ARG B 1 27 ? -13.773 4.586 -1.846 1 93.12 27 ARG B O 1
ATOM 1358 N N . TYR B 1 28 ? -11.805 4.719 -0.817 1 94.31 28 TYR B N 1
ATOM 1359 C CA . TYR B 1 28 ? -11.984 3.363 -0.309 1 94.31 28 TYR B CA 1
ATOM 1360 C C . TYR B 1 28 ? -12.266 3.373 1.188 1 94.31 28 TYR B C 1
ATOM 1362 O O . TYR B 1 28 ? -12.695 2.365 1.753 1 94.31 28 TYR B O 1
ATOM 1370 N N . VAL B 1 29 ? -12.062 4.438 1.843 1 94.06 29 VAL B N 1
ATOM 1371 C CA . VAL B 1 29 ? -12.156 4.508 3.297 1 94.06 29 VAL B CA 1
ATOM 1372 C C . VAL B 1 29 ? -13.555 4.074 3.742 1 94.06 29 VAL B C 1
ATOM 1374 O O . VAL B 1 29 ? -13.703 3.369 4.742 1 94.06 29 VAL B O 1
ATOM 1377 N N . ASP B 1 30 ? -14.555 4.383 3.025 1 90.25 30 ASP B N 1
ATOM 1378 C CA . ASP B 1 30 ? -15.922 4.012 3.385 1 90.25 30 ASP B CA 1
ATOM 1379 C C . ASP B 1 30 ? -16.156 2.521 3.152 1 90.25 30 ASP B C 1
ATOM 1381 O O . ASP B 1 30 ? -16.812 1.857 3.967 1 90.25 30 ASP B O 1
ATOM 1385 N N . ARG B 1 31 ? -15.703 2.07 2.07 1 92 31 ARG B N 1
ATOM 1386 C CA . ARG B 1 31 ? -15.836 0.646 1.788 1 92 31 ARG B CA 1
ATOM 1387 C C . ARG B 1 31 ? -15.156 -0.193 2.863 1 92 31 ARG B C 1
ATOM 1389 O O . ARG B 1 31 ? -15.609 -1.295 3.18 1 92 31 ARG B O 1
ATOM 1396 N N . LEU B 1 32 ? -14.109 0.389 3.426 1 94.25 32 LEU B N 1
ATOM 1397 C CA . LEU B 1 32 ? -13.352 -0.292 4.465 1 94.25 32 LEU B CA 1
ATOM 1398 C C . LEU B 1 32 ? -14.023 -0.136 5.824 1 94.25 32 LEU B C 1
ATOM 1400 O O . LEU B 1 32 ? -13.57 -0.709 6.816 1 94.25 32 LEU B O 1
ATOM 1404 N N . ASN B 1 33 ? -15.055 0.664 5.871 1 92.19 33 ASN B N 1
ATOM 1405 C CA . ASN B 1 33 ? -15.641 1.047 7.156 1 92.19 33 ASN B CA 1
ATOM 1406 C C . ASN B 1 33 ? -14.578 1.571 8.117 1 92.19 33 ASN B C 1
ATOM 1408 O O . ASN B 1 33 ? -14.539 1.167 9.281 1 92.19 33 ASN B O 1
ATOM 1412 N N . ALA B 1 34 ? -13.711 2.373 7.594 1 94.69 34 ALA B N 1
ATOM 1413 C CA . ALA B 1 34 ? -12.594 2.938 8.352 1 94.69 34 ALA B CA 1
ATOM 1414 C C . ALA B 1 34 ? -12.758 4.445 8.523 1 94.69 34 ALA B C 1
ATOM 1416 O O . ALA B 1 34 ? -13.641 5.055 7.914 1 94.69 34 ALA B O 1
ATOM 1417 N N . GLU B 1 35 ? -12.008 4.965 9.438 1 95.19 35 GLU B N 1
ATOM 1418 C CA . GLU B 1 35 ? -11.906 6.41 9.617 1 95.19 35 GLU B CA 1
ATOM 1419 C C . GLU B 1 35 ? -10.695 6.973 8.875 1 95.19 35 GLU B C 1
ATOM 1421 O O . GLU B 1 35 ? -9.594 6.422 8.961 1 95.19 35 GLU B O 1
ATOM 1426 N N . LEU B 1 36 ? -10.961 8.047 8.164 1 96.19 36 LEU B N 1
ATOM 1427 C CA . LEU B 1 36 ? -9.883 8.688 7.422 1 96.19 36 LEU B CA 1
ATOM 1428 C C . LEU B 1 36 ? -9.086 9.625 8.32 1 96.19 36 LEU B C 1
ATOM 1430 O O . LEU B 1 36 ? -9.664 10.5 8.977 1 96.19 36 LEU B O 1
ATOM 1434 N N . HIS B 1 37 ? -7.816 9.422 8.445 1 97.12 37 HIS B N 1
ATOM 1435 C CA . HIS B 1 37 ? -6.883 10.281 9.164 1 97.12 37 HIS B CA 1
ATOM 1436 C C . HIS B 1 37 ? -5.902 10.953 8.211 1 97.12 37 HIS B C 1
ATOM 1438 O O . HIS B 1 37 ? -5.285 10.289 7.379 1 97.12 37 HIS B O 1
ATOM 1444 N N . LEU B 1 38 ? -5.812 12.25 8.297 1 97.25 38 LEU B N 1
ATOM 1445 C CA . LEU B 1 38 ? -4.816 13.008 7.551 1 97.25 38 LEU B CA 1
ATOM 1446 C C . LEU B 1 38 ? -3.676 13.453 8.461 1 97.25 38 LEU B C 1
ATOM 1448 O O . LEU B 1 38 ? -3.912 13.953 9.562 1 97.25 38 LEU B O 1
ATOM 1452 N N . VAL B 1 39 ? -2.484 13.25 7.984 1 96.88 39 VAL B N 1
ATOM 1453 C CA . VAL B 1 39 ? -1.337 13.734 8.742 1 96.88 39 VAL B CA 1
ATOM 1454 C C . VAL B 1 39 ? -0.48 14.641 7.863 1 96.88 39 VAL B C 1
ATOM 1456 O O . VAL B 1 39 ? -0.163 14.289 6.723 1 96.88 39 VAL B O 1
ATOM 1459 N N . HIS B 1 40 ? -0.216 15.742 8.352 1 95.44 40 HIS B N 1
ATOM 1460 C CA . HIS B 1 40 ? 0.687 16.719 7.746 1 95.44 40 HIS B CA 1
ATOM 1461 C C . HIS B 1 40 ? 1.833 17.062 8.688 1 95.44 40 HIS B C 1
ATOM 1463 O O . HIS B 1 40 ? 1.602 17.484 9.82 1 95.44 40 HIS B O 1
ATOM 1469 N N . VAL B 1 41 ? 3.037 16.875 8.203 1 92.25 41 VAL B N 1
ATOM 1470 C CA . VAL B 1 41 ? 4.223 17.172 9 1 92.25 41 VAL B CA 1
ATOM 1471 C C . VAL B 1 41 ? 4.781 18.547 8.609 1 92.25 41 VAL B C 1
ATOM 1473 O O . VAL B 1 41 ? 5.105 18.781 7.445 1 92.25 41 VAL B O 1
ATOM 1476 N N . VAL B 1 42 ? 4.84 19.391 9.578 1 86.88 42 VAL B N 1
ATOM 1477 C CA . VAL B 1 42 ? 5.391 20.734 9.383 1 86.88 42 VAL B CA 1
ATOM 1478 C C . VAL B 1 42 ? 6.809 20.781 9.945 1 86.88 42 VAL B C 1
ATOM 1480 O O . VAL B 1 42 ? 7.027 20.5 11.125 1 86.88 42 VAL B O 1
ATOM 1483 N N . GLN B 1 43 ? 7.676 21.016 9.039 1 77.44 43 GLN B N 1
ATOM 1484 C CA . GLN B 1 43 ? 9.062 21.109 9.477 1 77.44 43 GLN B CA 1
ATOM 1485 C C . GLN B 1 43 ? 9.406 22.531 9.938 1 77.44 43 GLN B C 1
ATOM 1487 O O . GLN B 1 43 ? 9.156 23.5 9.219 1 77.44 43 GLN B O 1
ATOM 1492 N N . ARG B 1 44 ? 9.797 22.609 11.25 1 72.19 44 ARG B N 1
ATOM 1493 C CA . ARG B 1 44 ? 10.164 23.891 11.859 1 72.19 44 ARG B CA 1
ATOM 1494 C C . ARG B 1 44 ? 11.672 24.109 11.812 1 72.19 44 ARG B C 1
ATOM 1496 O 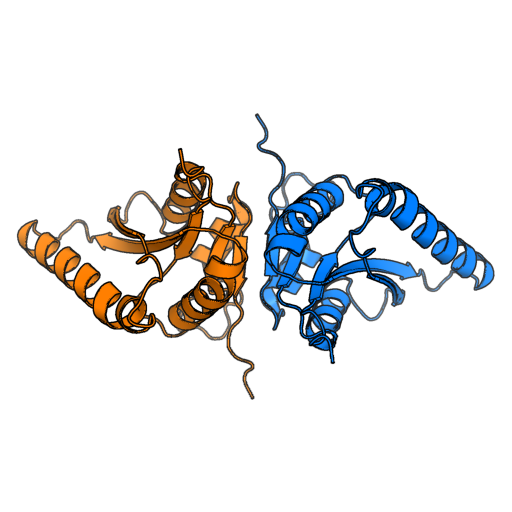O . ARG B 1 44 ? 12.445 23.203 12.164 1 72.19 44 ARG B O 1
ATOM 1503 N N . GLN B 1 45 ? 11.922 25.297 11.219 1 66.56 45 GLN B N 1
ATOM 1504 C CA . GLN B 1 45 ? 13.32 25.688 11.367 1 66.56 45 GLN B CA 1
ATOM 1505 C C . GLN B 1 45 ? 13.609 26.188 12.781 1 66.56 45 GLN B C 1
ATOM 1507 O O . GLN B 1 45 ? 12.758 26.812 13.414 1 66.56 45 GLN B O 1
ATOM 1512 N N . LEU B 1 46 ? 14.633 25.672 13.359 1 62.75 46 LEU B N 1
ATOM 1513 C CA . LEU B 1 46 ? 15.047 25.984 14.727 1 62.75 46 LEU B CA 1
ATOM 1514 C C . LEU B 1 46 ? 15 27.5 14.969 1 62.75 46 LEU B C 1
ATOM 1516 O O . LEU B 1 46 ? 14.711 27.938 16.078 1 62.75 46 LEU B O 1
ATOM 1520 N N . SER B 1 47 ? 15.25 28.203 13.984 1 67.94 47 SER B N 1
ATOM 1521 C CA . SER B 1 47 ? 15.422 29.641 14.18 1 67.94 47 SER B CA 1
ATOM 1522 C C . SER B 1 47 ? 14.07 30.359 14.203 1 67.94 47 SER B C 1
ATOM 1524 O O . SER B 1 47 ? 14.008 31.562 14.477 1 67.94 47 SER B O 1
ATOM 1526 N N . MET B 1 48 ? 13.086 29.578 14.219 1 68.81 48 MET B N 1
ATOM 1527 C CA . MET B 1 48 ? 11.789 30.234 14.055 1 68.81 48 MET B CA 1
ATOM 1528 C C . MET B 1 48 ? 11.203 30.625 15.406 1 68.81 48 MET B C 1
ATOM 1530 O O . MET B 1 48 ? 11.242 29.844 16.359 1 68.81 48 MET B O 1
ATOM 1534 N N . LEU B 1 49 ? 10.781 31.938 15.477 1 74.12 49 LEU B N 1
ATOM 1535 C CA . LEU B 1 49 ? 10.109 32.438 16.672 1 74.12 49 LEU B CA 1
ATOM 1536 C C . LEU B 1 49 ? 8.773 31.734 16.875 1 74.12 49 LEU B C 1
ATOM 1538 O O . LEU B 1 49 ? 8.172 31.25 15.914 1 74.12 49 LEU B O 1
ATOM 1542 N N . ALA B 1 50 ? 8.359 31.656 18.094 1 72.38 50 ALA B N 1
ATOM 1543 C CA . ALA B 1 50 ? 7.125 30.969 18.469 1 72.38 50 ALA B CA 1
ATOM 1544 C C . ALA B 1 50 ? 5.938 31.516 17.688 1 72.38 50 ALA B C 1
ATOM 1546 O O . ALA B 1 50 ? 5.098 30.766 17.203 1 72.38 50 ALA B O 1
ATOM 1547 N N . VAL B 1 51 ? 5.875 32.844 17.625 1 74.94 51 VAL B N 1
ATOM 1548 C CA . VAL B 1 51 ? 4.758 33.5 16.938 1 74.94 51 VAL B CA 1
ATOM 1549 C C . VAL B 1 51 ? 4.738 33.062 15.477 1 74.94 51 VAL B C 1
ATOM 1551 O O . VAL B 1 51 ? 3.672 32.844 14.898 1 74.94 51 VAL B O 1
ATOM 1554 N N . GLU B 1 52 ? 5.871 33 14.93 1 76.81 52 GLU B N 1
ATOM 1555 C CA . GLU B 1 52 ? 5.984 32.562 13.539 1 76.81 52 GLU B CA 1
ATOM 1556 C C . GLU B 1 52 ? 5.539 31.125 13.375 1 76.81 52 GLU B C 1
ATOM 1558 O O . GLU B 1 52 ? 4.91 30.766 12.375 1 76.81 52 GLU B O 1
ATOM 1563 N N . TYR B 1 53 ? 5.719 30.578 14.477 1 75.62 53 TYR B N 1
ATOM 1564 C CA . TYR B 1 53 ? 5.371 29.156 14.461 1 75.62 53 TYR B CA 1
ATOM 1565 C C . TYR B 1 53 ? 3.861 28.969 14.492 1 75.62 53 TYR B C 1
ATOM 1567 O O . TYR B 1 53 ? 3.322 28.109 13.781 1 75.62 53 TYR B O 1
ATOM 1575 N N . ASP B 1 54 ? 3.244 29.656 15.312 1 78.69 54 ASP B N 1
ATOM 1576 C CA . ASP B 1 54 ? 1.788 29.609 15.383 1 78.69 54 ASP B CA 1
ATOM 1577 C C . ASP B 1 54 ? 1.159 29.922 14.023 1 78.69 54 ASP B C 1
ATOM 1579 O O . ASP B 1 54 ? 0.152 29.312 13.648 1 78.69 54 ASP B O 1
ATOM 1583 N N . LYS B 1 55 ? 1.764 30.828 13.406 1 80.94 55 LYS B N 1
ATOM 1584 C CA . LYS B 1 55 ? 1.257 31.203 12.094 1 80.94 55 LYS B CA 1
ATOM 1585 C C . LYS B 1 55 ? 1.417 30.062 11.094 1 80.94 55 LYS B C 1
ATOM 1587 O O . LYS B 1 55 ? 0.537 29.828 10.266 1 80.94 55 LYS B O 1
ATOM 1592 N N . ILE B 1 56 ? 2.41 29.375 11.258 1 80.69 56 ILE B N 1
ATOM 1593 C CA . ILE B 1 56 ? 2.676 28.266 10.352 1 80.69 56 ILE B CA 1
ATOM 1594 C C . ILE B 1 56 ? 1.661 27.156 10.602 1 80.69 56 ILE B C 1
ATOM 1596 O O . ILE B 1 56 ? 1.135 26.562 9.648 1 80.69 56 ILE B O 1
ATOM 1600 N N . LEU B 1 57 ? 1.409 26.922 11.812 1 82.44 57 LEU B N 1
ATOM 1601 C CA . LEU B 1 57 ? 0.444 25.891 12.172 1 82.44 57 LEU B CA 1
ATOM 1602 C C . LEU B 1 57 ? -0.946 26.234 11.648 1 82.44 57 LEU B C 1
ATOM 1604 O O . LEU B 1 57 ? -1.645 25.375 11.109 1 82.44 57 LEU B O 1
ATOM 1608 N N . SER B 1 58 ? -1.286 27.453 11.898 1 85.31 58 SER B N 1
ATOM 1609 C CA . SER B 1 58 ? -2.584 27.906 11.406 1 85.31 58 SER B CA 1
ATOM 1610 C C . SER B 1 58 ? -2.67 27.797 9.891 1 85.31 58 SER B C 1
ATOM 1612 O O . SER B 1 58 ? -3.705 27.406 9.344 1 85.31 58 SER B O 1
ATOM 1614 N N . SER B 1 59 ? -1.639 28.141 9.281 1 88.25 59 SER B N 1
ATOM 1615 C CA . SER B 1 59 ? -1.594 28.062 7.824 1 88.25 59 SER B CA 1
ATOM 1616 C C . SER B 1 59 ? -1.708 26.625 7.352 1 88.25 59 SER B C 1
ATOM 1618 O O . SER B 1 59 ? -2.363 26.344 6.344 1 88.25 59 SER B O 1
ATOM 1620 N N . ALA B 1 60 ? -1.104 25.781 8.125 1 88.19 60 ALA B N 1
ATOM 1621 C CA . ALA B 1 60 ? -1.174 24.359 7.789 1 88.19 60 ALA B CA 1
ATOM 1622 C C . ALA B 1 60 ? -2.6 23.844 7.918 1 88.19 60 ALA B C 1
ATOM 1624 O O . ALA B 1 60 ? -3.078 23.094 7.055 1 88.19 60 ALA B O 1
ATOM 1625 N N . GLU B 1 61 ? -3.236 24.203 8.891 1 88.5 61 GLU B N 1
ATOM 1626 C CA . GLU B 1 61 ? -4.621 23.797 9.109 1 88.5 61 GLU B CA 1
ATOM 1627 C C . GLU B 1 61 ? -5.527 24.281 7.984 1 88.5 61 GLU B C 1
ATOM 1629 O O . GLU B 1 61 ? -6.371 23.531 7.492 1 88.5 61 GLU B O 1
ATOM 1634 N N . GLN B 1 62 ? -5.336 25.484 7.664 1 90.25 62 GLN B N 1
ATOM 1635 C CA . GLN B 1 62 ? -6.145 26.062 6.598 1 90.25 62 GLN B CA 1
ATOM 1636 C C . GLN B 1 62 ? -5.887 25.359 5.266 1 90.25 62 GLN B C 1
ATOM 1638 O O . GLN B 1 62 ? -6.816 25.109 4.496 1 90.25 62 GLN B O 1
ATOM 1643 N N . MET B 1 63 ? -4.699 25.109 5.02 1 89.31 63 MET B N 1
ATOM 1644 C CA . MET B 1 63 ? -4.344 24.391 3.797 1 89.31 63 MET B CA 1
ATOM 1645 C C . MET B 1 63 ? -5.035 23.031 3.746 1 89.31 63 MET B C 1
ATOM 1647 O O . MET B 1 63 ? -5.617 22.672 2.725 1 89.31 63 MET B O 1
ATOM 1651 N N . LEU B 1 64 ? -4.992 22.312 4.84 1 90.31 64 LEU B N 1
ATOM 1652 C CA . LEU B 1 64 ? -5.602 20.984 4.898 1 90.31 64 LEU B CA 1
ATOM 1653 C C . LEU B 1 64 ? -7.105 21.062 4.68 1 90.31 64 LEU B C 1
ATOM 1655 O O . LEU B 1 64 ? -7.68 20.234 3.965 1 90.31 64 LEU B O 1
ATOM 1659 N N . LEU B 1 65 ? -7.676 22.047 5.297 1 86.12 65 LEU B N 1
ATOM 1660 C CA . LEU B 1 65 ? -9.109 22.25 5.16 1 86.12 65 LEU B CA 1
ATOM 1661 C C . LEU B 1 65 ? -9.484 22.562 3.713 1 86.12 65 LEU B C 1
ATOM 1663 O O . LEU B 1 65 ? -10.367 21.922 3.137 1 86.12 65 LEU B O 1
ATOM 1667 N N . ARG B 1 66 ? -8.828 23.469 3.141 1 89.12 66 ARG B N 1
ATOM 1668 C CA . ARG B 1 66 ? -9.156 23.953 1.803 1 89.12 66 ARG B CA 1
ATOM 1669 C C . ARG B 1 66 ? -8.828 22.906 0.744 1 89.12 66 ARG B C 1
ATOM 1671 O O . ARG B 1 66 ? -9.594 22.719 -0.204 1 89.12 66 ARG B O 1
ATOM 1678 N N . ARG B 1 67 ? -7.797 22.234 0.93 1 91.38 67 ARG B N 1
ATOM 1679 C CA . ARG B 1 67 ? -7.289 21.406 -0.155 1 91.38 67 ARG B CA 1
ATOM 1680 C C . ARG B 1 67 ? -7.871 20 -0.08 1 91.38 67 ARG B C 1
ATOM 1682 O O . ARG B 1 67 ? -8.094 19.359 -1.108 1 91.38 67 ARG B O 1
ATOM 1689 N N . PHE B 1 68 ? -8.156 19.5 1.111 1 91.88 68 PHE B N 1
ATOM 1690 C CA . PHE B 1 68 ? -8.516 18.094 1.238 1 91.88 68 PHE B CA 1
ATOM 1691 C C . PHE B 1 68 ? -9.906 17.953 1.834 1 91.88 68 PHE B C 1
ATOM 1693 O O . PHE B 1 68 ? -10.789 17.344 1.219 1 91.88 68 PHE B O 1
ATOM 1700 N N . ILE B 1 69 ? -10.188 18.594 2.898 1 88.38 69 ILE B N 1
ATOM 1701 C CA . ILE B 1 69 ? -11.43 18.375 3.631 1 88.38 69 ILE B CA 1
ATOM 1702 C C . ILE B 1 69 ? -12.609 18.906 2.824 1 88.38 69 ILE B C 1
ATOM 1704 O O . ILE B 1 69 ? -13.672 18.297 2.773 1 88.38 69 ILE B O 1
ATOM 1708 N N . SER B 1 70 ? -12.367 19.969 2.182 1 86.56 70 SER B N 1
ATOM 1709 C CA . SER B 1 70 ? -13.43 20.609 1.419 1 86.56 70 SER B CA 1
ATOM 1710 C C . SER B 1 70 ? -13.82 19.766 0.209 1 86.56 70 SER B C 1
ATOM 1712 O O . SER B 1 70 ? -14.898 19.953 -0.368 1 86.56 70 SER B O 1
ATOM 1714 N N . ARG B 1 71 ? -12.977 18.922 -0.246 1 84.88 71 ARG B N 1
ATOM 1715 C CA . ARG B 1 71 ? -13.234 18.062 -1.403 1 84.88 71 ARG B CA 1
ATOM 1716 C C . ARG B 1 71 ? -14.172 16.922 -1.042 1 84.88 71 ARG B C 1
ATOM 1718 O O . ARG B 1 71 ? -14.703 16.25 -1.926 1 84.88 71 ARG B O 1
ATOM 1725 N N . LEU B 1 72 ? -14.281 16.688 0.187 1 83.88 72 LEU B N 1
ATOM 1726 C CA . LEU B 1 72 ? -15.133 15.594 0.619 1 83.88 72 LEU B CA 1
ATOM 1727 C C . LEU B 1 72 ? -16.594 16.016 0.62 1 83.88 72 LEU B C 1
ATOM 1729 O O . LEU B 1 72 ? -16.922 17.156 0.922 1 83.88 72 LEU B O 1
ATOM 1733 N N . PRO B 1 73 ? -17.5 15.148 -0.097 1 74.25 73 PRO B N 1
ATOM 1734 C CA . PRO B 1 73 ? -18.906 15.508 -0.145 1 74.25 73 PRO B CA 1
ATOM 1735 C C . PRO B 1 73 ? -19.469 15.906 1.22 1 74.25 73 PRO B C 1
ATOM 1737 O O . PRO B 1 73 ? -19.047 15.367 2.244 1 74.25 73 PRO B O 1
ATOM 1740 N N . ALA B 1 74 ? -20.188 17.078 1.03 1 63.91 74 ALA B N 1
ATOM 1741 C CA . ALA B 1 74 ? -20.969 17.547 2.176 1 63.91 74 ALA B CA 1
ATOM 1742 C C . ALA B 1 74 ? -22.078 16.547 2.527 1 63.91 74 ALA B C 1
ATOM 1744 O O . ALA B 1 74 ? -22.641 15.898 1.642 1 63.91 74 ALA B O 1
ATOM 1745 N N . GLY B 1 75 ? -21.891 15.742 3.674 1 61.69 75 GLY B N 1
ATOM 1746 C CA . GLY B 1 75 ? -22.906 14.812 4.125 1 61.69 75 GLY B CA 1
ATOM 1747 C C . GLY B 1 75 ? -22.453 13.945 5.285 1 61.69 75 GLY B C 1
ATOM 1748 O O . GLY B 1 75 ? -21.547 14.32 6.027 1 61.69 75 GLY B O 1
ATOM 1749 N N . ASP B 1 76 ? -23.156 12.789 5.266 1 58.12 76 ASP B N 1
ATOM 1750 C CA . ASP B 1 76 ? -23.062 11.859 6.391 1 58.12 76 ASP B CA 1
ATOM 1751 C C . ASP B 1 76 ? -21.703 11.195 6.449 1 58.12 76 ASP B C 1
ATOM 1753 O O . ASP B 1 76 ? -21.5 10.227 7.188 1 58.12 76 ASP B O 1
ATOM 1757 N N . ARG B 1 77 ? -20.734 11.758 5.598 1 64.88 77 ARG B N 1
ATOM 1758 C CA . ARG B 1 77 ? -19.453 11.078 5.719 1 64.88 77 ARG B CA 1
ATOM 1759 C C . ARG B 1 77 ? -18.625 11.664 6.867 1 64.88 77 ARG B C 1
ATOM 1761 O O . ARG B 1 77 ? -18.594 12.883 7.047 1 64.88 77 ARG B O 1
ATOM 1768 N N . PRO B 1 78 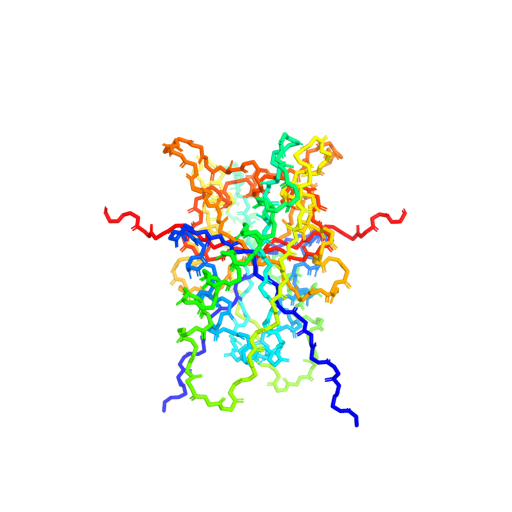? -18.234 10.75 7.727 1 69.25 78 PRO B N 1
ATOM 1769 C CA . PRO B 1 78 ? -17.359 11.25 8.797 1 69.25 78 PRO B CA 1
ATOM 1770 C C . PRO B 1 78 ? -16.172 12.055 8.281 1 69.25 78 PRO B C 1
ATOM 1772 O O . PRO B 1 78 ? -15.57 11.688 7.273 1 69.25 78 PRO B O 1
ATOM 1775 N N . GLN B 1 79 ? -16.078 13.234 8.812 1 84.5 79 GLN B N 1
ATOM 1776 C CA . GLN B 1 79 ? -14.922 14.086 8.523 1 84.5 79 GLN B CA 1
ATOM 1777 C C . GLN B 1 79 ? -13.617 13.391 8.906 1 84.5 79 GLN B C 1
ATOM 1779 O O . GLN B 1 79 ? -13.562 12.656 9.891 1 84.5 79 GLN B O 1
ATOM 1784 N N . PRO B 1 80 ? -12.617 13.641 8.078 1 92.5 80 PRO B N 1
ATOM 1785 C CA . PRO B 1 80 ? -11.312 13.07 8.445 1 92.5 80 PRO B CA 1
ATOM 1786 C C . PRO B 1 80 ? -10.758 13.648 9.742 1 92.5 80 PRO B C 1
ATOM 1788 O O . PRO B 1 80 ? -11.07 14.789 10.102 1 92.5 80 PRO B O 1
ATOM 1791 N N . VAL B 1 81 ? -10.133 12.875 10.484 1 94.19 81 VAL B N 1
ATOM 1792 C CA . VAL B 1 81 ? -9.344 13.344 11.617 1 94.19 81 VAL B CA 1
ATOM 1793 C C . VAL B 1 81 ? -8.016 13.914 11.125 1 94.19 81 VAL B C 1
ATOM 1795 O O . VAL B 1 81 ? -7.301 13.266 10.359 1 94.19 81 VAL B O 1
ATOM 1798 N N . VAL B 1 82 ? -7.707 15.078 11.555 1 94.62 82 VAL B N 1
ATOM 1799 C C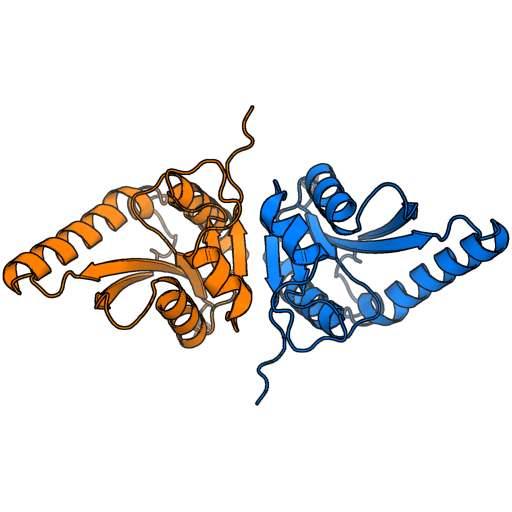A . VAL B 1 82 ? -6.527 15.766 11.031 1 94.62 82 VAL B CA 1
ATOM 1800 C C . VAL B 1 82 ? -5.438 15.797 12.102 1 94.62 82 VAL B C 1
ATOM 1802 O O . VAL B 1 82 ? -5.699 16.141 13.258 1 94.62 82 VAL B O 1
ATOM 1805 N N . HIS B 1 83 ? -4.254 15.383 11.672 1 94.94 83 HIS B N 1
ATOM 1806 C CA . HIS B 1 83 ? -3.061 15.453 12.508 1 94.94 83 HIS B CA 1
ATOM 1807 C C . HIS B 1 83 ? -2.016 16.375 11.906 1 94.94 83 HIS B C 1
ATOM 1809 O O . HIS B 1 83 ? -1.459 16.094 10.844 1 94.94 83 HIS B O 1
ATOM 1815 N N . ILE B 1 84 ? -1.757 17.484 12.555 1 92.81 84 ILE B N 1
ATOM 1816 C CA . ILE B 1 84 ? -0.636 18.344 12.195 1 92.81 84 ILE B CA 1
ATOM 1817 C C . ILE B 1 84 ? 0.525 18.109 13.164 1 92.81 84 ILE B C 1
ATOM 1819 O O . ILE B 1 84 ? 0.418 18.406 14.352 1 92.81 84 ILE B O 1
ATOM 1823 N N . VAL B 1 85 ? 1.58 17.547 12.648 1 91 85 VAL B N 1
ATOM 1824 C CA . VAL B 1 85 ? 2.695 17.172 13.508 1 91 85 VAL B CA 1
ATOM 1825 C C . VAL B 1 85 ? 3.891 18.078 13.234 1 91 85 VAL B C 1
ATOM 1827 O O . VAL B 1 85 ? 4.285 18.266 12.078 1 91 85 VAL B O 1
ATOM 1830 N N . LYS B 1 86 ? 4.363 18.547 14.305 1 83.19 86 LYS B N 1
ATOM 1831 C CA . LYS B 1 86 ? 5.539 19.406 14.219 1 83.19 86 LYS B CA 1
ATOM 1832 C C . LYS B 1 86 ? 6.824 18.594 14.258 1 83.19 86 LYS B C 1
ATOM 1834 O O . LYS B 1 86 ? 6.961 17.688 15.078 1 83.19 86 LYS B O 1
ATOM 1839 N N . SER B 1 87 ? 7.57 18.734 13.188 1 78.38 87 SER B N 1
ATOM 1840 C CA . SER B 1 87 ? 8.875 18.094 13.164 1 78.38 87 SER B CA 1
ATOM 1841 C C . SER B 1 87 ? 10 19.094 13.391 1 78.38 87 SER B C 1
ATOM 1843 O O . SER B 1 87 ? 10.031 20.156 12.758 1 78.38 87 SER B O 1
ATOM 1845 N N . GLU B 1 88 ? 10.656 18.906 14.531 1 65.31 88 GLU B N 1
ATOM 1846 C CA . GLU B 1 88 ? 11.875 19.688 14.664 1 65.31 88 GLU B CA 1
ATOM 1847 C C . GLU B 1 88 ? 13.016 19.078 13.852 1 65.31 88 GLU B C 1
ATOM 1849 O O . GLU B 1 88 ? 13.312 17.875 13.984 1 65.31 88 GLU B O 1
ATOM 1854 N N . VAL B 1 89 ? 13.32 19.672 12.742 1 57.59 89 VAL B N 1
ATOM 1855 C CA . VAL B 1 89 ? 14.234 19.234 11.688 1 57.59 89 VAL B CA 1
ATOM 1856 C C . VAL B 1 89 ? 15.344 18.375 12.281 1 57.59 89 VAL B C 1
ATOM 1858 O O . VAL B 1 89 ? 15.758 17.391 11.672 1 57.59 89 VAL B O 1
ATOM 1861 N N . ASP B 1 90 ? 16.047 18.719 13.305 1 52.97 90 ASP B N 1
ATOM 1862 C CA . ASP B 1 90 ? 17.297 18.062 13.672 1 52.97 90 ASP B CA 1
ATOM 1863 C C . ASP B 1 90 ? 17.031 16.625 14.148 1 52.97 90 ASP B C 1
ATOM 1865 O O . ASP B 1 90 ? 17.969 15.867 14.375 1 52.97 90 ASP B O 1
ATOM 1869 N N . THR B 1 91 ? 15.758 16.203 14.219 1 52.84 91 THR B N 1
ATOM 1870 C CA . THR B 1 91 ? 15.68 14.969 15 1 52.84 91 THR B CA 1
ATOM 1871 C C . THR B 1 91 ? 14.875 13.906 14.266 1 52.84 91 THR B C 1
ATOM 1873 O O . THR B 1 91 ? 15.203 12.719 14.328 1 52.84 91 THR B O 1
ATOM 1876 N N . GLU B 1 92 ? 13.781 14.375 13.648 1 63.44 92 GLU B N 1
ATOM 1877 C CA . GLU B 1 92 ? 12.953 13.281 13.141 1 63.44 92 GLU B CA 1
ATOM 1878 C C . GLU B 1 92 ? 12.547 13.531 11.688 1 63.44 92 GLU B C 1
ATOM 1880 O O . GLU B 1 92 ? 12.055 14.609 11.352 1 63.44 92 GLU B O 1
ATOM 1885 N N . SER B 1 93 ? 13.008 12.602 10.914 1 83.69 93 SER B N 1
ATOM 1886 C CA . SER B 1 93 ? 12.625 12.742 9.516 1 83.69 93 SER B CA 1
ATOM 1887 C C . SER B 1 93 ? 11.125 12.562 9.328 1 83.69 93 SER B C 1
ATOM 1889 O O . SER B 1 93 ? 10.445 12.039 10.203 1 83.69 93 SER B O 1
ATOM 1891 N N . VAL B 1 94 ? 10.578 13.242 8.398 1 90.38 94 VAL B N 1
ATOM 1892 C CA . VAL B 1 94 ? 9.172 13.109 8.039 1 90.38 94 VAL B CA 1
ATOM 1893 C C . VAL B 1 94 ? 8.789 11.633 7.996 1 90.38 94 VAL B C 1
ATOM 1895 O O . VAL B 1 94 ? 7.742 11.242 8.523 1 90.38 94 VAL B O 1
ATOM 1898 N N . GLY B 1 95 ? 9.672 10.844 7.457 1 92.88 95 GLY B N 1
ATOM 1899 C CA . GLY B 1 95 ? 9.422 9.414 7.395 1 92.88 95 GLY B CA 1
ATOM 1900 C C . GLY B 1 95 ? 9.258 8.773 8.758 1 92.88 95 GLY B C 1
ATOM 1901 O O . GLY B 1 95 ? 8.359 7.953 8.961 1 92.88 95 GLY B O 1
ATOM 1902 N N . HIS B 1 96 ? 10.07 9.141 9.656 1 93.25 96 HIS B N 1
ATOM 1903 C CA . HIS B 1 96 ? 10.008 8.617 11.016 1 93.25 96 HIS B CA 1
ATOM 1904 C C . HIS B 1 96 ? 8.688 8.977 11.688 1 93.25 96 HIS B C 1
ATOM 1906 O O . HIS B 1 96 ? 8.055 8.125 12.312 1 93.25 96 HIS B O 1
ATOM 1912 N N . ILE B 1 97 ? 8.289 10.141 11.547 1 94.31 97 ILE B N 1
ATOM 1913 C CA . ILE B 1 97 ? 7.047 10.633 12.133 1 94.31 97 ILE B CA 1
ATOM 1914 C C . ILE B 1 97 ? 5.863 9.859 11.555 1 94.31 97 ILE B C 1
ATOM 1916 O O . ILE B 1 97 ? 4.961 9.453 12.297 1 94.31 97 ILE B O 1
ATOM 1920 N N . LEU B 1 98 ? 5.898 9.648 10.305 1 96.5 98 LEU B N 1
ATOM 1921 C CA . LEU B 1 98 ? 4.805 8.953 9.641 1 96.5 98 LEU B CA 1
ATOM 1922 C C . LEU B 1 98 ? 4.715 7.504 10.117 1 96.5 98 LEU B C 1
ATOM 1924 O O . LEU B 1 98 ? 3.621 7.008 10.398 1 96.5 98 LEU B O 1
ATOM 1928 N N . VAL B 1 99 ? 5.84 6.855 10.219 1 96.12 99 VAL B N 1
ATOM 1929 C CA . VAL B 1 99 ? 5.875 5.469 10.664 1 96.12 99 VAL B CA 1
ATOM 1930 C C . VAL B 1 99 ? 5.352 5.379 12.102 1 96.12 99 VAL B C 1
ATOM 1932 O O . VAL B 1 99 ? 4.516 4.527 12.406 1 96.12 99 VAL B O 1
ATOM 1935 N N . LYS B 1 100 ? 5.789 6.277 12.914 1 95.62 100 LYS B N 1
ATOM 1936 C CA . LYS B 1 100 ? 5.371 6.301 14.312 1 95.62 100 LYS B CA 1
ATOM 1937 C C . LYS B 1 100 ? 3.875 6.57 14.438 1 95.62 100 LYS B C 1
ATOM 1939 O O . LYS B 1 100 ? 3.184 5.922 15.227 1 95.62 100 LYS B O 1
ATOM 1944 N N . LYS B 1 101 ? 3.387 7.484 13.688 1 96.94 101 LYS B N 1
ATOM 1945 C CA . LYS B 1 101 ? 1.973 7.844 13.75 1 96.94 101 LYS B CA 1
ATOM 1946 C C . LYS B 1 101 ? 1.092 6.688 13.281 1 96.94 101 LYS B C 1
ATOM 1948 O O . LYS B 1 101 ? 0.056 6.406 13.891 1 96.94 101 LYS B O 1
ATOM 1953 N N . ALA B 1 102 ? 1.469 6.055 12.242 1 97.81 102 ALA B N 1
ATOM 1954 C CA . ALA B 1 102 ? 0.723 4.898 11.75 1 97.81 102 ALA B CA 1
ATOM 1955 C C . ALA B 1 102 ? 0.642 3.805 12.812 1 97.81 102 ALA B C 1
ATOM 1957 O O . ALA B 1 102 ? -0.408 3.186 12.992 1 97.81 102 ALA B O 1
ATOM 1958 N N . GLN B 1 103 ? 1.727 3.613 13.5 1 96.31 103 GLN B N 1
ATOM 1959 C CA . GLN B 1 103 ? 1.775 2.607 14.555 1 96.31 103 GLN B CA 1
ATOM 1960 C C . GLN B 1 103 ? 0.896 3.006 15.734 1 96.31 103 GLN B C 1
ATOM 1962 O O . GLN B 1 103 ? 0.15 2.182 16.266 1 96.31 103 GLN B O 1
ATOM 1967 N N . GLN B 1 104 ? 0.986 4.227 16.094 1 96.69 104 GLN B N 1
ATOM 1968 C CA . GLN B 1 104 ? 0.205 4.742 17.203 1 96.69 104 GLN B CA 1
ATOM 1969 C C . GLN B 1 104 ? -1.29 4.562 16.969 1 96.69 104 GLN B C 1
ATOM 1971 O O . GLN B 1 104 ? -2.047 4.277 17.891 1 96.69 104 GLN B O 1
ATOM 1976 N N . LEU B 1 105 ? -1.737 4.691 15.773 1 97.12 105 LEU B N 1
ATOM 1977 C CA . LEU B 1 105 ? -3.152 4.633 15.422 1 97.12 105 LEU B CA 1
ATOM 1978 C C . LEU B 1 105 ? -3.586 3.195 15.148 1 97.12 105 LEU B C 1
ATOM 1980 O O . LEU B 1 105 ? -4.766 2.934 14.906 1 97.12 105 LEU B O 1
ATOM 1984 N N . ASP B 1 106 ? -2.559 2.273 15.18 1 96.69 106 ASP B N 1
ATOM 1985 C CA . ASP B 1 106 ? -2.854 0.929 14.688 1 96.69 106 ASP B CA 1
ATOM 1986 C C . ASP B 1 106 ? -3.617 0.979 13.367 1 96.69 106 ASP B C 1
ATOM 1988 O O . ASP B 1 106 ? -4.66 0.338 13.219 1 96.69 106 ASP B O 1
ATOM 1992 N N . ALA B 1 107 ? -3.121 1.766 12.43 1 98 107 ALA B N 1
ATOM 1993 C CA . ALA B 1 107 ? -3.803 2.031 11.164 1 98 107 ALA B CA 1
ATOM 1994 C C . ALA B 1 107 ? -3.891 0.769 10.312 1 98 107 ALA B C 1
ATOM 1996 O O . ALA B 1 107 ? -2.99 -0.075 10.344 1 98 107 ALA B O 1
ATOM 1997 N N . ILE B 1 108 ? -4.984 0.688 9.508 1 97.81 108 ILE B N 1
ATOM 1998 C CA . ILE B 1 108 ? -5.078 -0.346 8.484 1 97.81 108 ILE B CA 1
ATOM 1999 C C . ILE B 1 108 ? -3.865 -0.267 7.555 1 97.81 108 ILE B C 1
ATOM 2001 O O . ILE B 1 108 ? -3.262 -1.29 7.223 1 97.81 108 ILE B O 1
ATOM 2005 N N . ALA B 1 109 ? -3.559 0.927 7.184 1 98.44 109 ALA B N 1
ATOM 2006 C CA . ALA B 1 109 ? -2.434 1.22 6.301 1 98.44 109 ALA B CA 1
ATOM 2007 C C . ALA B 1 109 ? -2.057 2.697 6.363 1 98.44 109 ALA B C 1
ATOM 2009 O O . ALA B 1 109 ? -2.879 3.539 6.73 1 98.44 109 ALA B O 1
ATOM 2010 N N . LEU B 1 110 ? -0.822 2.926 6.117 1 98.5 110 LEU B N 1
ATOM 2011 C CA . LEU B 1 110 ? -0.329 4.262 5.805 1 98.5 110 LEU B CA 1
ATOM 2012 C C . LEU B 1 110 ? -0.296 4.488 4.297 1 98.5 110 LEU B C 1
ATOM 2014 O O . LEU B 1 110 ? 0.4 3.771 3.572 1 98.5 110 LEU B O 1
ATOM 2018 N N . VAL B 1 111 ? -1.056 5.461 3.836 1 98.44 111 VAL B N 1
ATOM 2019 C CA . VAL B 1 111 ? -1.122 5.789 2.416 1 98.44 111 VAL B CA 1
ATOM 2020 C C . VAL B 1 111 ? -0.219 6.984 2.119 1 98.44 111 VAL B C 1
ATOM 2022 O O . VAL B 1 111 ? -0.365 8.047 2.729 1 98.44 111 VAL B O 1
ATOM 2025 N N . ILE B 1 112 ? 0.735 6.797 1.222 1 96.69 112 ILE B N 1
ATOM 2026 C CA . ILE B 1 112 ? 1.633 7.875 0.818 1 96.69 112 ILE B CA 1
ATOM 2027 C C . ILE B 1 112 ? 1.766 7.891 -0.703 1 96.69 112 ILE B C 1
ATOM 2029 O O . ILE B 1 112 ? 1.449 6.906 -1.372 1 96.69 112 ILE B O 1
ATOM 2033 N N . SER B 1 113 ? 2.146 9.047 -1.166 1 93.81 113 SER B N 1
ATOM 2034 C CA . SER B 1 113 ? 2.52 9.125 -2.574 1 93.81 113 SER B CA 1
ATOM 2035 C C . SER B 1 113 ? 3.889 8.5 -2.818 1 93.81 113 SER B C 1
ATOM 2037 O O . SER B 1 113 ? 4.805 8.672 -2.014 1 93.81 113 SER B O 1
ATOM 2039 N N . ALA B 1 114 ? 4.09 7.699 -3.896 1 85.69 114 ALA B N 1
ATOM 2040 C CA . ALA B 1 114 ? 5.352 7.035 -4.211 1 85.69 114 ALA B CA 1
ATOM 2041 C C . ALA B 1 114 ? 6.438 8.055 -4.547 1 85.69 114 ALA B C 1
ATOM 2043 O O . ALA B 1 114 ? 7.613 7.844 -4.234 1 85.69 114 ALA B O 1
ATOM 2044 N N . HIS B 1 115 ? 6.094 9 -5.328 1 73.5 115 HIS B N 1
ATOM 2045 C CA . HIS B 1 115 ? 7.09 9.992 -5.703 1 73.5 115 HIS B CA 1
ATOM 2046 C C . HIS B 1 115 ? 6.844 11.32 -4.996 1 73.5 115 HIS B C 1
ATOM 2048 O O . HIS B 1 115 ? 5.695 11.742 -4.852 1 73.5 115 HIS B O 1
ATOM 2054 N N . GLY B 1 116 ? 7.871 11.578 -4.172 1 60.34 116 GLY B N 1
ATOM 2055 C CA . GLY B 1 116 ? 7.773 12.875 -3.518 1 60.34 116 GLY B CA 1
ATOM 2056 C C . GLY B 1 116 ? 7.895 14.039 -4.48 1 60.34 116 GLY B C 1
ATOM 2057 O O . GLY B 1 116 ? 8.109 13.844 -5.676 1 60.34 116 GLY B O 1
ATOM 2058 N N . GLY B 1 117 ? 7.441 15.133 -3.99 1 53.94 117 GLY B N 1
ATOM 2059 C CA . GLY B 1 117 ? 7.535 16.422 -4.664 1 53.94 117 GLY B CA 1
ATOM 2060 C C . GLY B 1 117 ? 8.945 16.766 -5.09 1 53.94 117 GLY B C 1
ATOM 2061 O O . GLY B 1 117 ? 9.242 17.922 -5.395 1 53.94 117 GLY B O 1
ATOM 2062 N N . GLY B 1 118 ? 9.836 15.828 -4.914 1 52.84 118 GLY B N 1
ATOM 2063 C CA . GLY B 1 118 ? 11.164 16.312 -5.254 1 52.84 118 GLY B CA 1
ATOM 2064 C C . GLY B 1 118 ? 11.336 16.594 -6.734 1 52.84 118 GLY B C 1
ATOM 2065 O O . GLY B 1 118 ? 10.578 16.078 -7.562 1 52.84 118 GLY B O 1
ATOM 2066 N N . LYS B 1 119 ? 12.016 17.703 -7.02 1 49.47 119 LYS B N 1
ATOM 2067 C CA . LYS B 1 119 ? 12.305 18.312 -8.312 1 49.47 119 LYS B CA 1
ATOM 2068 C C . LYS B 1 119 ? 13.07 17.359 -9.219 1 49.47 119 LYS B C 1
ATOM 2070 O O . LYS B 1 119 ? 13.273 17.625 -10.398 1 49.47 119 LYS B O 1
ATOM 2075 N N . LEU B 1 120 ? 13.602 16.422 -8.641 1 54.53 120 LEU B N 1
ATOM 2076 C CA . LEU B 1 120 ? 14.445 15.664 -9.547 1 54.53 120 LEU B CA 1
ATOM 2077 C C . LEU B 1 120 ? 13.695 14.461 -10.109 1 54.53 120 LEU B C 1
ATOM 2079 O O . LEU B 1 120 ? 13.242 13.602 -9.352 1 54.53 120 LEU B O 1
ATOM 2083 N N . LYS B 1 121 ? 13.469 14.562 -11.32 1 54.94 121 LYS B N 1
ATOM 2084 C CA . LYS B 1 121 ? 12.719 13.625 -12.148 1 54.94 121 LYS B CA 1
ATOM 2085 C C . LYS B 1 121 ? 13.32 12.227 -12.07 1 54.94 121 LYS B C 1
ATOM 2087 O O . LYS B 1 121 ? 12.633 11.234 -12.328 1 54.94 121 LYS B O 1
ATOM 2092 N N . GLN B 1 122 ? 14.617 12.219 -11.523 1 55.69 122 GLN B N 1
ATOM 2093 C CA . GLN B 1 122 ? 15.32 10.953 -11.672 1 55.69 122 GLN B CA 1
ATOM 2094 C C . GLN B 1 122 ? 15.18 10.094 -10.422 1 55.69 122 GLN B C 1
ATOM 2096 O O . GLN B 1 122 ? 15.578 8.922 -10.414 1 55.69 122 GLN B O 1
ATOM 2101 N N . VAL B 1 123 ? 14.719 10.734 -9.359 1 57.09 123 VAL B N 1
ATOM 2102 C CA . VAL B 1 123 ? 14.688 9.961 -8.125 1 57.09 123 VAL B CA 1
ATOM 2103 C C . VAL B 1 123 ? 13.383 9.172 -8.047 1 57.09 123 VAL B C 1
ATOM 2105 O O . VAL B 1 123 ? 12.297 9.758 -8.055 1 57.09 123 VAL B O 1
ATOM 2108 N N . PHE B 1 124 ? 13.453 7.844 -8.055 1 63.97 124 PHE B N 1
ATOM 2109 C CA . PHE B 1 124 ? 12.297 6.969 -8.195 1 63.97 124 PHE B CA 1
ATOM 2110 C C . PHE B 1 124 ? 11.547 6.84 -6.879 1 63.97 124 PHE B C 1
ATOM 2112 O O . PHE B 1 124 ? 10.312 6.762 -6.867 1 63.97 124 PHE B O 1
ATOM 2119 N N . LEU B 1 125 ? 12.445 6.879 -5.812 1 73.94 125 LEU B N 1
ATOM 2120 C CA . LEU B 1 125 ? 11.812 6.832 -4.496 1 73.94 125 LEU B CA 1
ATOM 2121 C C . LEU B 1 125 ? 12.289 7.992 -3.627 1 73.94 125 LEU B C 1
ATOM 2123 O O . LEU B 1 125 ? 13.492 8.148 -3.395 1 73.94 125 LEU B O 1
ATOM 2127 N N . GLY B 1 126 ? 11.586 8.844 -3.238 1 78.5 126 GLY B N 1
ATOM 2128 C CA . GLY B 1 126 ? 11.906 9.922 -2.318 1 78.5 126 GLY B CA 1
ATOM 2129 C C . GLY B 1 126 ? 12.359 9.438 -0.958 1 78.5 126 GLY B C 1
ATOM 2130 O O . GLY B 1 126 ? 12.141 8.273 -0.604 1 78.5 126 GLY B O 1
ATOM 2131 N N . SER B 1 127 ? 13.023 10.328 -0.292 1 83.88 127 SER B N 1
ATOM 2132 C CA . SER B 1 127 ? 13.609 9.984 0.999 1 83.88 127 SER B CA 1
ATOM 2133 C C . SER B 1 127 ? 12.539 9.531 1.987 1 83.88 127 SER B C 1
ATOM 2135 O O . SER B 1 127 ? 12.773 8.617 2.779 1 83.88 127 SER B O 1
ATOM 2137 N N . VAL B 1 128 ? 11.406 10.125 1.97 1 87.81 128 VAL B N 1
ATOM 2138 C CA . VAL B 1 128 ? 10.328 9.75 2.879 1 87.81 128 VAL B CA 1
ATOM 2139 C C . VAL B 1 128 ? 9.812 8.359 2.523 1 87.81 128 VAL B C 1
ATOM 2141 O O . VAL B 1 128 ? 9.68 7.5 3.396 1 87.81 128 VAL B O 1
ATOM 2144 N N . THR B 1 129 ? 9.547 8.203 1.256 1 89.19 129 THR B N 1
ATOM 2145 C CA . THR B 1 129 ? 9.055 6.902 0.808 1 89.19 129 THR B CA 1
ATOM 2146 C C . THR B 1 129 ? 10.078 5.809 1.12 1 89.19 129 THR B C 1
ATOM 2148 O O . THR B 1 129 ? 9.703 4.727 1.584 1 89.19 129 THR B O 1
ATOM 2151 N N . LYS B 1 130 ? 11.258 6.121 0.861 1 85.69 130 LYS B N 1
ATOM 2152 C CA . LYS B 1 130 ? 12.312 5.152 1.154 1 85.69 130 LYS B CA 1
ATOM 2153 C C . LYS B 1 130 ? 12.336 4.801 2.639 1 85.69 130 LYS B C 1
ATOM 2155 O O . LYS B 1 130 ? 12.383 3.623 3.002 1 85.69 130 LYS B O 1
ATOM 2160 N N . TYR B 1 131 ? 12.328 5.793 3.463 1 88.94 131 TYR B N 1
ATOM 2161 C CA . TYR B 1 131 ? 12.359 5.551 4.902 1 88.94 131 TYR B CA 1
ATOM 2162 C C . TYR B 1 131 ? 11.148 4.738 5.34 1 88.94 131 TYR B C 1
ATOM 2164 O O . TYR B 1 131 ? 11.281 3.76 6.078 1 88.94 131 TYR B O 1
ATOM 2172 N N . VAL B 1 132 ? 10.047 5.098 4.934 1 92.5 132 VAL B N 1
ATOM 2173 C CA . VAL B 1 132 ? 8.797 4.453 5.332 1 92.5 132 VAL B CA 1
ATOM 2174 C C . VAL B 1 132 ? 8.805 2.992 4.883 1 92.5 132 VAL B C 1
ATOM 2176 O O . VAL B 1 132 ? 8.469 2.096 5.656 1 92.5 132 VAL B O 1
ATOM 2179 N N . THR B 1 133 ? 9.195 2.738 3.691 1 89.44 133 THR B N 1
ATO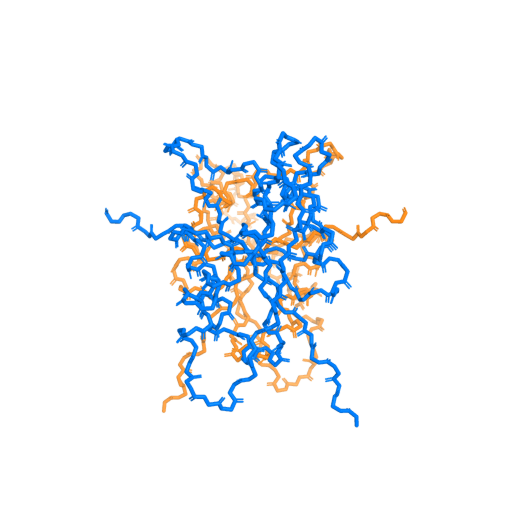M 2180 C CA . THR B 1 133 ? 9.188 1.379 3.164 1 89.44 133 THR B CA 1
ATOM 2181 C C . THR B 1 133 ? 10.18 0.498 3.924 1 89.44 133 THR B C 1
ATOM 2183 O O . THR B 1 133 ? 9.953 -0.705 4.074 1 89.44 133 THR B O 1
ATOM 2186 N N . GLU B 1 134 ? 11.172 1.066 4.422 1 87.31 134 GLU B N 1
ATOM 2187 C CA . GLU B 1 134 ? 12.211 0.321 5.121 1 87.31 134 GLU B CA 1
ATOM 2188 C C . GLU B 1 134 ? 11.852 0.102 6.586 1 87.31 134 GLU B C 1
ATOM 2190 O O . GLU B 1 134 ? 12.266 -0.885 7.195 1 87.31 134 GLU B O 1
ATOM 2195 N N . HIS B 1 135 ? 11.008 0.987 7.121 1 90.62 135 HIS B N 1
ATOM 2196 C CA . HIS B 1 135 ? 10.898 0.977 8.578 1 90.62 135 HIS B CA 1
ATOM 2197 C C . HIS B 1 135 ? 9.453 0.767 9.016 1 90.62 135 HIS B C 1
ATOM 2199 O O . HIS B 1 135 ? 9.18 0.563 10.203 1 90.62 135 HIS B O 1
ATOM 2205 N N . ALA B 1 136 ? 8.578 0.789 8.109 1 93.06 136 ALA B N 1
ATOM 2206 C CA . ALA B 1 136 ? 7.168 0.702 8.484 1 93.06 136 ALA B CA 1
ATOM 2207 C C . ALA B 1 136 ? 6.863 -0.628 9.172 1 93.06 136 ALA B C 1
ATOM 2209 O O . ALA B 1 136 ? 7.387 -1.672 8.773 1 93.06 136 ALA B O 1
ATOM 2210 N N . ARG B 1 137 ? 6 -0.535 10.195 1 93.75 137 ARG B N 1
ATOM 2211 C CA . ARG B 1 137 ? 5.473 -1.712 10.883 1 93.75 137 ARG B CA 1
ATOM 2212 C C . ARG B 1 137 ? 3.984 -1.884 10.602 1 93.75 137 ARG B C 1
ATOM 2214 O O . ARG B 1 137 ? 3.352 -2.801 11.133 1 93.75 137 ARG B O 1
ATOM 2221 N N . THR B 1 138 ? 3.477 -0.994 9.945 1 96.69 138 THR B N 1
ATOM 2222 C CA . THR B 1 138 ? 2.125 -0.994 9.398 1 96.69 138 THR B CA 1
ATOM 2223 C C . THR B 1 138 ? 2.156 -1.123 7.879 1 96.69 138 THR B C 1
ATOM 2225 O O . THR B 1 138 ? 3.066 -0.609 7.227 1 96.69 138 THR B O 1
ATOM 2228 N N . PRO B 1 139 ? 1.15 -1.833 7.305 1 97.69 139 PRO B N 1
ATOM 2229 C CA . PRO B 1 139 ? 1.119 -1.851 5.84 1 97.69 139 PRO B CA 1
ATOM 2230 C C . PRO B 1 139 ? 1.152 -0.45 5.234 1 97.69 139 PRO B C 1
ATOM 2232 O O . PRO B 1 139 ? 0.554 0.479 5.781 1 97.69 139 PRO B O 1
ATOM 2235 N N . VAL B 1 140 ? 1.895 -0.328 4.105 1 97.44 140 VAL B N 1
ATOM 2236 C CA . VAL B 1 140 ? 2.039 0.954 3.422 1 97.44 140 VAL B CA 1
ATOM 2237 C C . VAL B 1 140 ? 1.438 0.864 2.021 1 97.44 140 VAL B C 1
ATOM 2239 O O . VAL B 1 140 ? 1.703 -0.089 1.284 1 97.44 140 VAL B O 1
ATOM 2242 N N . VAL B 1 141 ? 0.587 1.828 1.71 1 98.12 141 VAL B N 1
ATOM 2243 C CA . VAL B 1 141 ? 0.102 1.956 0.34 1 98.12 141 VAL B CA 1
ATOM 2244 C C . VAL B 1 141 ? 0.89 3.043 -0.387 1 98.12 141 VAL B C 1
ATOM 2246 O O . VAL B 1 141 ? 0.903 4.199 0.04 1 98.12 141 VAL B O 1
ATOM 2249 N N . LEU B 1 142 ? 1.578 2.668 -1.422 1 96.44 142 LEU B N 1
ATOM 2250 C CA . LEU B 1 142 ? 2.25 3.605 -2.314 1 96.44 142 LEU B CA 1
ATOM 2251 C C . LEU B 1 142 ? 1.373 3.936 -3.518 1 96.44 142 LEU B C 1
ATOM 2253 O O . LEU B 1 142 ? 1.054 3.055 -4.32 1 96.44 142 LEU B O 1
ATOM 2257 N N . VAL B 1 143 ? 0.974 5.176 -3.617 1 96.44 143 VAL B N 1
ATOM 2258 C CA . VAL B 1 143 ? 0.151 5.617 -4.738 1 96.44 143 VAL B CA 1
ATOM 2259 C C . VAL B 1 143 ? 1.039 6.215 -5.828 1 96.44 143 VAL B C 1
ATOM 2261 O O . VAL B 1 143 ? 1.738 7.203 -5.598 1 96.44 143 VAL B O 1
ATOM 2264 N N . PRO B 1 144 ? 1.043 5.613 -6.984 1 93 144 PRO B N 1
ATOM 2265 C CA . PRO B 1 144 ? 1.951 6.047 -8.047 1 93 144 PRO B CA 1
ATOM 2266 C C . PRO B 1 144 ? 1.541 7.379 -8.672 1 93 144 PRO B C 1
ATOM 2268 O O . PRO B 1 144 ? 0.412 7.836 -8.469 1 93 144 PRO B O 1
ATOM 2271 N N . PRO B 1 145 ? 2.584 7.992 -9.344 1 87.25 145 PRO B N 1
ATOM 2272 C CA . PRO B 1 145 ? 2.242 9.203 -10.102 1 87.25 145 PRO B CA 1
ATOM 2273 C C . PRO B 1 145 ? 1.319 8.914 -11.281 1 87.25 145 PRO B C 1
ATOM 2275 O O . PRO B 1 145 ? 1.15 7.754 -11.672 1 87.25 145 PRO B O 1
ATOM 2278 N N . PRO B 1 146 ? 0.608 9.953 -11.648 1 80.5 146 PRO B N 1
ATOM 2279 C CA . PRO B 1 146 ? -0.252 9.742 -12.812 1 80.5 146 PRO B CA 1
ATOM 2280 C C . PRO B 1 146 ? 0.521 9.242 -14.039 1 80.5 146 PRO B C 1
ATOM 2282 O O . PRO B 1 146 ? 1.727 9.484 -14.148 1 80.5 146 PRO B O 1
ATOM 2285 N N . ASN B 1 147 ? -0.006 8.281 -14.812 1 66.12 147 ASN B N 1
ATOM 2286 C CA . ASN B 1 147 ? 0.61 7.797 -16.047 1 66.12 147 ASN B CA 1
ATOM 2287 C C . ASN B 1 147 ? 1.146 8.945 -16.891 1 66.12 147 ASN B C 1
ATOM 2289 O O . ASN B 1 147 ? 0.5 9.984 -17.016 1 66.12 147 ASN B O 1
ATOM 2293 N N . GLN B 1 148 ? 2.473 9.219 -16.859 1 47.94 148 GLN B N 1
ATOM 2294 C CA . GLN B 1 148 ? 2.916 10.18 -17.859 1 47.94 148 GLN B CA 1
ATOM 2295 C C . GLN B 1 148 ? 2.467 9.758 -19.25 1 47.94 148 GLN B C 1
ATOM 2297 O O . GLN B 1 148 ? 2.664 8.609 -19.656 1 47.94 148 GLN B O 1
ATOM 2302 N N . ARG B 1 149 ? 1.348 10.188 -19.688 1 36.47 149 ARG B N 1
ATOM 2303 C CA . ARG B 1 149 ? 1.103 10.133 -21.125 1 36.47 149 ARG B CA 1
ATOM 2304 C C . ARG B 1 149 ? 2.293 10.68 -21.906 1 36.47 149 ARG B C 1
ATOM 2306 O O . ARG B 1 149 ? 2.971 11.602 -21.438 1 36.47 149 ARG B O 1
#

Radius of gyration: 20.49 Å; Cα contacts (8 Å, |Δi|>4): 526; chains: 2; bounding box: 46×66×43 Å

Nearest PDB structures (foldseek):
  3s3t-assembly1_A  TM=7.860E-01  e=2.899E-09  Lactiplantibacillus plantarum
  2z3v-assembly1_A  TM=7.661E-01  e=2.224E-08  Thermus thermophilus HB8
  3cis-assembly4_G  TM=7.682E-01  e=8.843E-08  Mycobacterium tuberculosis
  3hgm-assembly2_C  TM=7.011E-01  e=8.281E-08  Halomonas elongata
  4wny-assembly1_A-2  TM=6.685E-01  e=1.706E-07  Burkholderia pseudomallei 1710b

Secondary structure (DSSP, 8-state):
----PEEEEEE--SSHHHHHHHHHHHHHHTTTTEEEEEEEEEEEPTT--HHHHHHHHHHHHHHHHHHTGGGS-SSSSPPPEEEEEEEETTT--HHHHHHHHHHHTT-SEEEEESS-S-S-TT-SS-HHHHHHHHH-SS-EEEEPPP---/----PEEE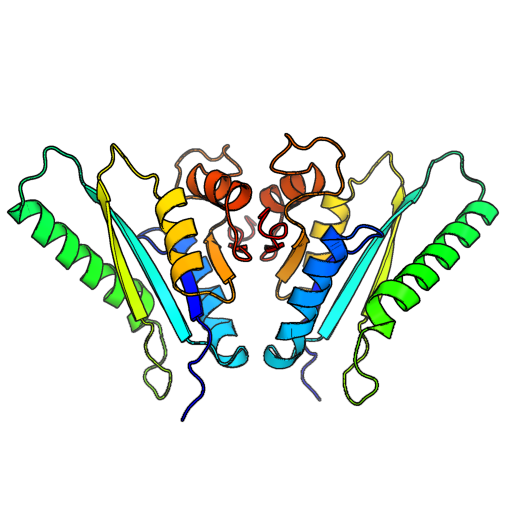EEE--SSHHHHHHHHHHHHHHTTTTEEEEEEEEEEEPTT--HHHHHHHHHHHHHHHHHHTGGGS-SSSSPPPEEEEEEEETTT--HHHHHHHHHHHTT-SEEEEESS-S-S-TT-SS-HHHHHHHHH-SS-EEEEPPP---